Protein AF-A0A348HCR2-F1 (afdb_monomer)

Structure (mmCIF, N/CA/C/O backbone):
data_AF-A0A348HCR2-F1
#
_entry.id   AF-A0A348HCR2-F1
#
loop_
_atom_site.group_PDB
_atom_site.id
_atom_site.type_symbol
_atom_site.label_atom_id
_atom_site.label_alt_id
_atom_site.label_comp_id
_atom_site.label_asym_id
_atom_site.label_entity_id
_atom_site.label_seq_id
_atom_site.pdbx_PDB_ins_code
_atom_site.Cartn_x
_atom_site.Cartn_y
_atom_site.Cartn_z
_atom_site.occupancy
_atom_site.B_iso_or_equiv
_atom_site.auth_seq_id
_atom_site.auth_comp_id
_atom_site.auth_asym_id
_atom_site.auth_atom_id
_atom_site.pdbx_PDB_model_num
ATOM 1 N N . MET A 1 1 ? -29.386 -43.473 23.948 1.00 41.50 1 MET A N 1
ATOM 2 C CA . MET A 1 1 ? -28.160 -42.713 24.266 1.00 41.50 1 MET A CA 1
ATOM 3 C C . MET A 1 1 ? -28.255 -41.391 23.532 1.00 41.50 1 MET A C 1
ATOM 5 O O . MET A 1 1 ? -28.111 -41.366 22.321 1.00 41.50 1 MET A O 1
ATOM 9 N N . THR A 1 2 ? -28.662 -40.340 24.235 1.00 40.59 2 THR A N 1
ATOM 10 C CA . THR A 1 2 ? -28.750 -38.977 23.699 1.00 40.59 2 THR A CA 1
ATOM 11 C C . THR A 1 2 ? -27.376 -38.338 23.818 1.00 40.59 2 THR A C 1
ATOM 13 O O . THR A 1 2 ? -26.923 -38.060 24.927 1.00 40.59 2 THR A O 1
ATOM 16 N N . ASP A 1 3 ? -26.708 -38.170 22.683 1.00 43.66 3 ASP A N 1
ATOM 17 C CA . ASP A 1 3 ? -25.412 -37.510 22.597 1.00 43.66 3 ASP A CA 1
ATOM 18 C C . ASP A 1 3 ? -25.644 -35.993 22.684 1.00 43.66 3 ASP A C 1
ATOM 20 O O . ASP A 1 3 ? -26.029 -35.332 21.717 1.00 43.66 3 ASP A O 1
ATOM 24 N N . ASN A 1 4 ? -25.531 -35.456 23.900 1.00 43.81 4 ASN A N 1
ATOM 25 C CA . ASN A 1 4 ? -25.546 -34.020 24.150 1.00 43.81 4 ASN A CA 1
ATOM 26 C C . ASN A 1 4 ? -24.221 -33.449 23.642 1.00 43.81 4 ASN A C 1
ATOM 28 O O . ASN A 1 4 ? -23.238 -33.389 24.379 1.00 43.81 4 ASN A O 1
ATOM 32 N N . ALA A 1 5 ? -24.200 -33.023 22.380 1.00 47.28 5 ALA A N 1
ATOM 33 C CA . ALA A 1 5 ? -23.116 -32.215 21.850 1.00 47.28 5 ALA A CA 1
ATOM 34 C C . ALA A 1 5 ? -23.047 -30.901 22.643 1.00 47.28 5 ALA A C 1
ATOM 36 O O . ALA A 1 5 ? -23.840 -29.979 22.440 1.00 47.28 5 ALA A O 1
ATOM 37 N N . THR A 1 6 ? -22.102 -30.834 23.578 1.00 44.53 6 THR A N 1
ATOM 38 C CA . THR A 1 6 ? -21.701 -29.608 24.263 1.00 44.53 6 THR A CA 1
ATOM 39 C C . THR A 1 6 ? -21.424 -28.536 23.207 1.00 44.53 6 THR A C 1
ATOM 41 O O . THR A 1 6 ? -20.600 -28.778 22.318 1.00 44.53 6 THR A O 1
ATOM 44 N N . PRO A 1 7 ? -22.078 -27.360 23.249 1.00 45.62 7 PRO A N 1
ATOM 45 C CA . PRO A 1 7 ? -21.745 -26.293 22.324 1.00 45.62 7 PRO A CA 1
ATOM 46 C C . PRO A 1 7 ? -20.271 -25.934 22.510 1.00 45.62 7 PRO A C 1
ATOM 48 O O . PRO A 1 7 ? -19.824 -25.670 23.628 1.00 45.62 7 PRO A O 1
ATOM 51 N N . SER A 1 8 ? -19.518 -25.960 21.406 1.00 41.16 8 SER A N 1
ATOM 52 C CA . SER A 1 8 ? -18.134 -25.487 21.358 1.00 41.16 8 SER A CA 1
ATOM 53 C C . SER A 1 8 ? -18.051 -24.135 22.075 1.00 41.16 8 SER A C 1
ATOM 55 O O . SER A 1 8 ? -18.863 -23.256 21.764 1.00 41.16 8 SER A O 1
ATOM 57 N N . PRO A 1 9 ? -17.115 -23.939 23.023 1.00 44.81 9 PRO A N 1
ATOM 58 C CA . PRO A 1 9 ? -17.016 -22.684 23.750 1.00 44.81 9 PRO A CA 1
ATOM 59 C C . PRO A 1 9 ? -16.863 -21.534 22.753 1.00 44.81 9 PRO A C 1
ATOM 61 O O . PRO A 1 9 ? -16.112 -21.635 21.778 1.00 44.81 9 PRO A O 1
ATOM 64 N N . ALA A 1 10 ? -17.610 -20.451 22.984 1.00 47.69 10 ALA A N 1
ATOM 65 C CA . ALA A 1 10 ? -17.436 -19.210 22.243 1.00 47.69 10 ALA A CA 1
ATOM 66 C C . ALA A 1 10 ? -15.941 -18.838 22.264 1.00 47.69 10 ALA A C 1
ATOM 68 O O . ALA A 1 10 ? -15.315 -18.962 23.322 1.00 47.69 10 ALA A O 1
ATOM 69 N N . PRO A 1 11 ? -15.340 -18.423 21.132 1.00 56.00 11 PRO A N 1
ATOM 70 C CA . PRO A 1 11 ? -13.925 -18.080 21.111 1.00 56.00 11 PRO A CA 1
ATOM 71 C C . PRO A 1 11 ? -13.655 -17.021 22.183 1.00 56.00 11 PRO A C 1
ATOM 73 O O . PRO A 1 11 ? -14.384 -16.029 22.259 1.00 56.00 11 PRO A O 1
ATOM 76 N N . ALA A 1 12 ? -12.643 -17.261 23.022 1.00 58.50 12 ALA A N 1
ATOM 77 C CA . ALA A 1 12 ? -12.290 -16.390 24.136 1.00 58.50 12 ALA A CA 1
ATOM 78 C C . ALA A 1 12 ? -12.232 -14.925 23.677 1.00 58.50 12 ALA A C 1
ATOM 80 O O . ALA A 1 12 ? -11.623 -14.604 22.651 1.00 58.50 12 ALA A O 1
ATO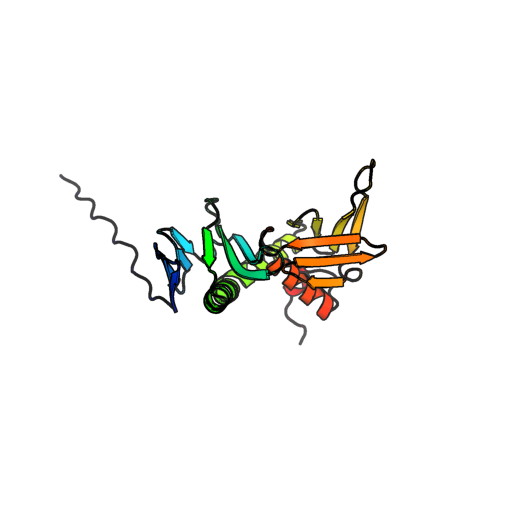M 81 N N . THR A 1 13 ? -12.888 -14.035 24.421 1.00 63.50 13 THR A N 1
ATOM 82 C CA . THR A 1 13 ? -12.855 -12.596 24.156 1.00 63.50 13 THR A CA 1
ATOM 83 C C . THR A 1 13 ? -11.423 -12.105 24.337 1.00 63.50 13 THR A C 1
ATOM 85 O O . THR A 1 13 ? -10.961 -11.892 25.452 1.00 63.50 13 THR A O 1
ATOM 88 N N . GLN A 1 14 ? -10.695 -11.983 23.233 1.00 74.50 14 GLN A N 1
ATOM 89 C CA . GLN A 1 14 ? -9.319 -11.498 23.226 1.00 74.50 14 GLN A CA 1
ATOM 90 C C . GLN A 1 14 ? -9.247 -10.060 23.738 1.00 74.50 14 GLN A C 1
ATOM 92 O O . GLN A 1 14 ? -10.082 -9.230 23.369 1.00 74.50 14 GLN A O 1
ATOM 97 N N . THR A 1 15 ? -8.218 -9.767 24.535 1.00 88.88 15 THR A N 1
ATOM 98 C CA . THR A 1 15 ? -7.958 -8.430 25.075 1.00 88.88 15 THR A CA 1
ATOM 99 C C . THR A 1 15 ? -7.764 -7.416 23.941 1.00 88.88 15 THR A C 1
ATOM 101 O O . THR A 1 15 ? -6.874 -7.601 23.101 1.00 88.88 15 THR A O 1
ATOM 104 N N . PRO A 1 16 ? -8.573 -6.344 23.890 1.00 92.25 16 PRO A N 1
ATOM 105 C CA . PRO A 1 16 ? -8.381 -5.264 22.934 1.00 92.25 16 PRO A CA 1
ATOM 106 C C . PRO A 1 16 ? -7.083 -4.505 23.207 1.00 92.25 16 PRO A C 1
ATOM 108 O O . PRO A 1 16 ? -6.820 -4.111 24.340 1.00 92.25 16 PRO A O 1
ATOM 111 N N . ILE A 1 17 ? -6.312 -4.237 22.155 1.00 95.81 17 ILE A N 1
ATOM 112 C CA . ILE A 1 17 ? -5.224 -3.245 22.191 1.00 95.81 17 ILE A CA 1
ATOM 113 C C . ILE A 1 17 ? -5.704 -1.873 21.714 1.00 95.81 17 ILE A C 1
ATOM 115 O O . ILE A 1 17 ? -5.111 -0.849 22.036 1.00 95.81 17 ILE A O 1
ATOM 119 N N . TYR A 1 18 ? -6.806 -1.848 20.963 1.00 96.56 18 TYR A N 1
ATOM 120 C CA . TYR A 1 18 ? -7.476 -0.631 20.539 1.00 96.56 18 TYR A CA 1
ATOM 121 C C . TYR A 1 18 ? -8.973 -0.891 20.379 1.00 96.56 18 TYR A C 1
ATOM 123 O O . TYR A 1 18 ? -9.384 -1.874 19.760 1.00 96.56 18 TYR A O 1
ATOM 131 N N . GLU A 1 19 ? -9.801 0.002 20.912 1.00 96.56 19 GLU A N 1
ATOM 132 C CA . GLU A 1 19 ? -11.252 -0.074 20.773 1.00 96.56 19 GLU A CA 1
ATOM 133 C C . GLU A 1 19 ? -11.840 1.317 20.548 1.00 96.56 19 GLU A C 1
ATOM 135 O O . GLU A 1 19 ? -11.510 2.278 21.244 1.00 96.56 19 GLU A O 1
ATOM 140 N N . VAL A 1 20 ? -12.730 1.442 19.562 1.00 96.62 20 VAL A N 1
ATOM 141 C CA . VAL A 1 20 ? -13.352 2.725 19.240 1.00 96.62 20 VAL A CA 1
ATOM 142 C C . VAL A 1 20 ? -14.742 2.553 18.633 1.00 96.62 20 VAL A C 1
ATOM 144 O O . VAL A 1 20 ? -14.974 1.747 17.734 1.00 96.62 20 VAL A O 1
ATOM 147 N N . LYS A 1 21 ? -15.693 3.383 19.072 1.00 95.75 21 LYS A N 1
ATOM 148 C CA . LYS A 1 21 ? -17.013 3.497 18.432 1.00 95.75 21 LYS A CA 1
ATOM 149 C C . LYS A 1 21 ? -16.918 4.383 17.196 1.00 95.75 21 LYS A C 1
ATOM 151 O O . LYS A 1 21 ? -16.515 5.540 17.312 1.00 95.75 21 LYS A O 1
ATOM 156 N N . ILE A 1 22 ? -17.313 3.880 16.030 1.00 94.25 22 ILE A N 1
ATOM 157 C CA . ILE A 1 22 ? -17.316 4.600 14.748 1.00 94.25 22 ILE A CA 1
ATOM 158 C C . ILE A 1 22 ? -18.756 4.698 14.226 1.00 94.25 22 ILE A C 1
ATOM 160 O O . ILE A 1 22 ? -19.470 3.700 14.147 1.00 94.25 22 ILE A O 1
ATOM 164 N N . GLY A 1 23 ? -19.178 5.913 13.870 1.00 86.25 23 GLY A N 1
ATOM 165 C CA . GLY A 1 23 ? -20.529 6.241 13.402 1.00 86.25 23 GLY A CA 1
ATOM 166 C C . GLY A 1 23 ? -21.065 7.506 14.076 1.00 86.25 23 GLY A C 1
ATOM 167 O O . GLY A 1 23 ? -20.608 7.881 15.154 1.00 86.25 23 GLY A O 1
ATOM 168 N N . LEU A 1 24 ? -22.017 8.183 13.432 1.00 76.88 24 LEU A N 1
ATOM 169 C CA . LEU A 1 24 ? -22.696 9.348 14.015 1.00 76.88 24 LEU A CA 1
ATOM 170 C C . LEU A 1 24 ? -23.872 8.898 14.890 1.00 76.88 24 LEU A C 1
ATOM 172 O O . LEU A 1 24 ? -23.813 9.054 16.108 1.00 76.88 24 LEU A O 1
ATOM 176 N N . ILE A 1 25 ? -24.878 8.284 14.257 1.00 73.19 25 ILE A N 1
ATOM 177 C CA . ILE A 1 25 ? -26.136 7.847 14.884 1.00 73.19 25 ILE A CA 1
ATOM 178 C C . ILE A 1 25 ? -26.070 6.348 15.215 1.00 73.19 25 ILE A C 1
ATOM 180 O O . ILE A 1 25 ? -26.143 5.961 16.375 1.00 73.19 25 ILE A O 1
ATOM 184 N N . PHE A 1 26 ? -25.811 5.503 14.212 1.00 79.00 26 PHE A N 1
ATOM 185 C CA . PHE A 1 26 ? -25.611 4.062 14.396 1.00 79.00 26 PHE A CA 1
ATOM 186 C C . PHE A 1 26 ? -24.122 3.757 14.545 1.00 79.00 26 PHE A C 1
ATOM 188 O O . PHE A 1 26 ? -23.394 3.598 13.561 1.00 79.00 26 PHE A O 1
ATOM 195 N N . ARG A 1 27 ? -23.651 3.750 15.794 1.00 87.88 27 ARG A N 1
ATOM 196 C CA . ARG A 1 27 ? -22.250 3.464 16.118 1.00 87.88 27 ARG A CA 1
ATOM 197 C C . ARG A 1 27 ? -22.009 1.961 16.126 1.00 87.88 27 ARG A C 1
ATOM 199 O O . ARG A 1 27 ? -22.715 1.223 16.802 1.00 87.88 27 ARG A O 1
ATOM 206 N N . SER A 1 28 ? -20.976 1.523 15.421 1.00 93.62 28 SER A N 1
ATOM 207 C CA . SER A 1 28 ? -20.423 0.176 15.563 1.00 93.62 28 SER A CA 1
ATOM 208 C C . SER A 1 28 ? -19.089 0.272 16.295 1.00 93.62 28 SER A C 1
ATOM 210 O O . SER A 1 28 ? -18.342 1.233 16.098 1.00 93.62 28 SER A O 1
ATOM 212 N N . THR A 1 29 ? -18.788 -0.704 17.143 1.00 95.94 29 THR A N 1
ATOM 213 C CA . THR A 1 29 ? -17.469 -0.806 17.769 1.00 95.94 29 THR A CA 1
ATOM 214 C C . THR A 1 29 ? -16.506 -1.480 16.800 1.00 95.94 29 THR A C 1
ATOM 216 O O . THR A 1 29 ? -16.799 -2.549 16.260 1.00 95.94 29 THR A O 1
ATOM 219 N N . LEU A 1 30 ? -15.375 -0.823 16.561 1.00 97.19 30 LEU A N 1
ATOM 220 C CA . LEU A 1 30 ? -14.186 -1.434 15.993 1.00 97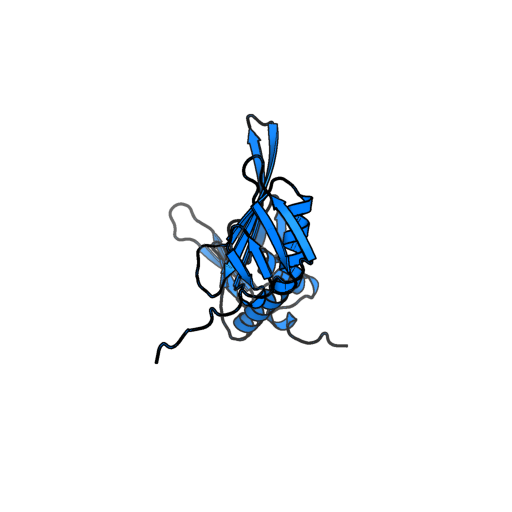.19 30 LEU A CA 1
ATOM 221 C C . LEU A 1 30 ? -13.287 -1.862 17.144 1.00 97.19 30 LEU A C 1
ATOM 223 O O . LEU A 1 30 ? -12.999 -1.054 18.027 1.00 97.19 30 LEU A O 1
ATOM 227 N N . THR A 1 31 ? -12.840 -3.109 17.105 1.00 97.38 31 THR A N 1
ATOM 228 C CA . THR A 1 31 ? -11.917 -3.671 18.090 1.00 97.38 31 THR A CA 1
ATOM 229 C C . THR A 1 31 ? -10.721 -4.240 17.349 1.00 97.38 31 THR A C 1
ATOM 231 O O . THR A 1 31 ? -10.897 -5.024 16.418 1.00 97.38 31 THR A O 1
ATOM 234 N N . ILE A 1 32 ? -9.519 -3.866 17.766 1.00 97.19 32 ILE A N 1
ATOM 235 C CA . ILE A 1 32 ? -8.275 -4.487 17.321 1.00 97.19 32 ILE A CA 1
ATOM 236 C C . ILE A 1 32 ? -7.687 -5.249 18.502 1.00 97.19 32 ILE A C 1
ATOM 238 O O . ILE A 1 32 ? -7.586 -4.719 19.611 1.00 97.19 32 ILE A O 1
ATOM 242 N N . THR A 1 33 ? -7.322 -6.498 18.257 1.00 96.69 33 THR A N 1
ATOM 243 C CA . THR A 1 33 ? -6.620 -7.376 19.195 1.00 96.69 33 THR A CA 1
ATOM 244 C C . THR A 1 33 ? -5.234 -7.678 18.632 1.00 96.69 33 THR A C 1
ATOM 246 O O . THR A 1 33 ? -4.906 -7.259 17.526 1.00 96.69 33 THR A O 1
ATOM 249 N N . GLN A 1 34 ? -4.419 -8.434 19.364 1.00 94.81 34 GLN A N 1
ATOM 250 C CA . GLN A 1 34 ? -3.144 -8.933 18.833 1.00 94.81 34 GLN A CA 1
ATOM 251 C C . GLN A 1 34 ? -3.327 -9.870 17.621 1.00 94.81 34 GLN A C 1
ATOM 253 O O . GLN A 1 34 ? -2.427 -10.002 16.801 1.00 94.81 34 GLN A O 1
ATOM 258 N N . GLU A 1 35 ? -4.486 -10.519 17.478 1.00 95.44 35 GLU A N 1
ATOM 259 C CA . GLU A 1 35 ? -4.721 -11.487 16.399 1.00 95.44 35 GLU A CA 1
ATOM 260 C C . GLU A 1 35 ? -5.371 -10.856 15.159 1.00 95.44 35 GLU A C 1
ATOM 262 O O . GLU A 1 35 ? -5.136 -11.305 14.034 1.00 95.44 35 GLU A O 1
ATOM 267 N N . GLY A 1 36 ? -6.203 -9.824 15.326 1.00 96.19 36 GLY A N 1
ATOM 268 C CA . GLY A 1 36 ? -6.916 -9.258 14.188 1.00 96.19 36 GLY A CA 1
ATOM 269 C C . GLY A 1 36 ? -7.868 -8.113 14.493 1.00 96.19 36 GLY A C 1
ATOM 270 O O . GLY A 1 36 ? -7.896 -7.534 15.579 1.00 96.19 36 GLY A O 1
ATOM 271 N N . VAL A 1 37 ? -8.687 -7.803 13.489 1.00 96.88 37 VAL A N 1
ATOM 272 C CA . VAL A 1 37 ? -9.644 -6.695 13.499 1.00 96.88 37 VAL A CA 1
ATOM 273 C C . VAL A 1 37 ? -11.068 -7.238 13.516 1.00 96.88 37 VAL A C 1
ATOM 275 O O . VAL A 1 37 ? -11.469 -8.024 12.653 1.00 96.88 37 VAL A O 1
ATOM 278 N N . ARG A 1 38 ? -11.863 -6.779 14.486 1.00 96.62 38 ARG A N 1
ATOM 279 C CA . ARG A 1 38 ? -13.309 -6.988 14.549 1.00 96.62 38 ARG A CA 1
ATOM 280 C C . ARG A 1 38 ? -14.041 -5.718 14.143 1.00 96.62 38 ARG A C 1
ATOM 282 O O . ARG A 1 38 ? -13.854 -4.658 14.737 1.00 96.62 38 ARG A O 1
ATOM 289 N N . TRP A 1 39 ? -14.938 -5.845 13.174 1.00 96.38 39 TRP A N 1
ATOM 290 C CA . TRP A 1 39 ? -15.770 -4.750 12.697 1.00 96.38 39 TRP A CA 1
ATOM 291 C C . TRP A 1 39 ? -17.128 -5.267 12.224 1.00 96.38 39 TRP A C 1
ATOM 293 O O . TRP A 1 39 ? -17.198 -6.194 11.417 1.00 96.38 39 TRP A O 1
ATOM 303 N N . ARG A 1 40 ? -18.215 -4.667 12.733 1.00 92.69 40 ARG A N 1
ATOM 304 C CA . ARG A 1 40 ? -19.609 -4.981 12.349 1.00 92.69 40 ARG A CA 1
ATOM 305 C C . ARG A 1 40 ? -19.921 -6.487 12.326 1.00 92.69 40 ARG A C 1
ATOM 307 O O . ARG A 1 40 ? -20.454 -7.009 11.355 1.00 92.69 40 ARG A O 1
ATOM 314 N N . GLY A 1 41 ? -19.552 -7.188 13.399 1.00 90.00 41 GLY A N 1
ATOM 315 C CA . GLY A 1 41 ? -19.810 -8.625 13.558 1.00 90.00 41 GLY A CA 1
ATOM 316 C C . GLY A 1 41 ? -18.855 -9.546 12.790 1.00 90.00 41 GLY A C 1
ATOM 317 O O . GLY A 1 41 ? -18.921 -10.757 12.969 1.00 90.00 41 GLY A O 1
ATOM 318 N N . ARG A 1 42 ? -17.930 -9.006 11.985 1.00 93.31 42 ARG A N 1
ATOM 319 C CA . ARG A 1 42 ? -16.910 -9.790 11.282 1.00 93.31 42 ARG A CA 1
ATOM 320 C C . ARG A 1 42 ? -15.553 -9.658 11.957 1.00 93.31 42 ARG A C 1
ATOM 322 O O . ARG A 1 42 ? -15.170 -8.560 12.347 1.00 93.31 42 ARG A O 1
ATOM 329 N N . PHE A 1 43 ? -14.824 -10.765 12.049 1.00 94.25 43 PHE A N 1
ATOM 330 C CA . PHE A 1 43 ? -13.430 -10.805 12.486 1.00 94.25 43 PHE A CA 1
ATOM 331 C C . PHE A 1 43 ? -12.525 -11.230 11.324 1.00 94.25 43 PHE A C 1
ATOM 333 O O . PHE A 1 43 ? -12.862 -12.154 10.573 1.00 94.25 43 PHE A O 1
ATOM 340 N N . VAL A 1 44 ? -11.408 -10.527 11.159 1.00 95.38 44 VAL A N 1
ATOM 341 C CA . VAL A 1 44 ? -10.362 -10.815 10.172 1.00 95.38 44 VAL A CA 1
ATOM 342 C C . VAL A 1 44 ? -9.036 -10.874 10.917 1.00 95.38 44 VAL A C 1
ATOM 344 O O . VAL A 1 44 ? -8.636 -9.884 11.528 1.00 95.38 44 VAL A O 1
ATOM 347 N N . ARG A 1 45 ? -8.371 -12.031 10.873 1.00 95.81 45 ARG A N 1
ATOM 348 C CA . ARG A 1 45 ? -7.022 -12.198 11.421 1.00 95.81 45 ARG A CA 1
ATOM 349 C C . ARG A 1 45 ? -6.013 -11.466 10.557 1.00 95.81 45 ARG A C 1
ATOM 351 O O . ARG A 1 45 ? -6.129 -11.517 9.335 1.00 95.81 45 ARG A O 1
ATOM 358 N N . PHE A 1 46 ? -4.992 -10.872 11.166 1.00 96.62 46 PHE A N 1
ATOM 359 C CA . PHE A 1 46 ? -3.910 -10.221 10.423 1.00 96.62 46 PHE A CA 1
ATOM 360 C C . PHE A 1 46 ? -3.186 -11.187 9.477 1.00 96.62 46 PHE A C 1
ATOM 362 O O . PHE A 1 46 ? -2.894 -10.831 8.337 1.00 96.62 46 PHE A O 1
ATOM 369 N N . 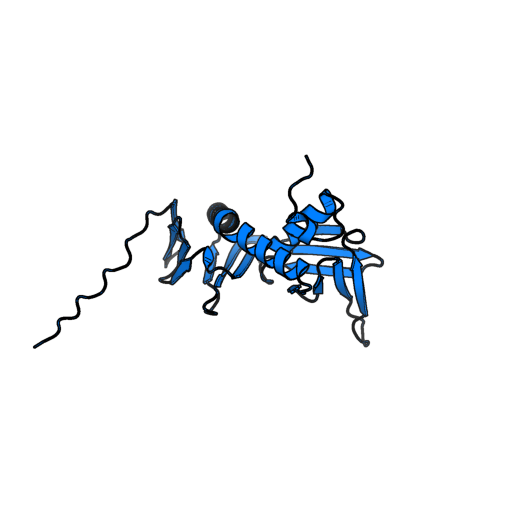SER A 1 47 ? -2.988 -12.436 9.907 1.00 95.00 47 SER A N 1
ATOM 370 C CA . SER A 1 47 ? -2.374 -13.500 9.101 1.00 95.00 47 SER A CA 1
ATOM 371 C C . SER A 1 47 ? -3.180 -13.888 7.855 1.00 95.00 47 SER A C 1
ATOM 373 O O . SER A 1 47 ? -2.608 -14.380 6.880 1.00 95.00 47 SER A O 1
ATOM 375 N N . ASP A 1 48 ? -4.491 -13.635 7.857 1.00 95.44 48 ASP A N 1
ATOM 376 C CA . ASP A 1 48 ? -5.379 -13.935 6.733 1.00 95.44 48 ASP A CA 1
ATOM 377 C C . ASP A 1 48 ? -5.510 -12.767 5.748 1.00 95.44 48 ASP A C 1
ATOM 379 O O . ASP A 1 48 ? -6.116 -12.953 4.691 1.00 95.44 48 ASP A O 1
ATOM 383 N N . ILE A 1 49 ? -4.961 -11.585 6.053 1.00 95.88 49 ILE A N 1
ATOM 384 C CA . ILE A 1 49 ? -5.035 -10.423 5.161 1.00 95.88 49 ILE A CA 1
ATOM 385 C C . ILE A 1 49 ? -4.116 -10.641 3.951 1.00 95.88 49 ILE A C 1
ATOM 387 O O . ILE A 1 49 ? -2.903 -10.861 4.077 1.00 95.88 49 ILE A O 1
ATOM 391 N N . VAL A 1 50 ? -4.714 -10.576 2.760 1.00 94.19 50 VAL A N 1
ATOM 392 C CA . VAL A 1 50 ? -4.018 -10.733 1.469 1.00 94.19 50 VAL A CA 1
ATOM 393 C C . VAL A 1 50 ? -3.809 -9.408 0.759 1.00 94.19 50 VAL A C 1
ATOM 395 O O . VAL A 1 50 ? -2.804 -9.240 0.070 1.00 94.19 50 VAL A O 1
ATOM 398 N N . SER A 1 51 ? -4.722 -8.462 0.955 1.00 93.00 51 SER A N 1
ATOM 399 C CA . SER A 1 51 ? -4.564 -7.114 0.442 1.00 93.00 51 SER A CA 1
ATOM 400 C C . SER A 1 51 ? -5.255 -6.079 1.304 1.00 93.00 51 SER A C 1
ATOM 402 O O . SER A 1 51 ? -6.230 -6.353 2.010 1.00 93.00 51 SER A O 1
ATOM 404 N N . THR A 1 52 ? -4.718 -4.871 1.229 1.00 94.81 52 THR A N 1
ATOM 405 C CA . THR A 1 52 ? -5.195 -3.700 1.948 1.00 94.81 52 THR A CA 1
ATOM 406 C C . THR A 1 52 ? -5.296 -2.515 0.998 1.00 94.81 52 THR A C 1
ATOM 408 O O . THR A 1 52 ? -4.521 -2.391 0.052 1.00 94.81 52 THR A O 1
ATOM 411 N N . GLY A 1 53 ? -6.219 -1.600 1.266 1.00 93.94 53 GLY A N 1
ATOM 412 C CA . GLY A 1 53 ? -6.325 -0.314 0.575 1.00 93.94 53 GLY A CA 1
ATOM 413 C C . GLY A 1 53 ? -6.807 0.742 1.555 1.00 93.94 53 GLY A C 1
ATOM 414 O O . GLY A 1 53 ? -7.668 0.454 2.385 1.00 93.94 53 GLY A O 1
ATOM 415 N N . TRP A 1 54 ? -6.251 1.949 1.522 1.00 95.00 54 TRP A N 1
ATOM 416 C CA . TRP A 1 54 ? -6.688 3.009 2.428 1.00 95.00 54 TRP A CA 1
ATOM 417 C C . TRP A 1 54 ? -6.383 4.398 1.889 1.00 95.00 54 TRP A C 1
ATOM 419 O O . TRP A 1 54 ? -5.371 4.624 1.237 1.00 95.00 54 TRP A O 1
ATOM 429 N N . GLY A 1 55 ? -7.238 5.366 2.199 1.00 93.56 55 GLY A N 1
ATOM 430 C CA . GLY A 1 55 ? -6.999 6.750 1.808 1.00 93.56 55 GLY A CA 1
ATOM 431 C C . GLY A 1 55 ? -8.081 7.706 2.283 1.00 93.56 55 GLY A C 1
ATOM 432 O O . GLY A 1 55 ? -9.068 7.311 2.904 1.00 93.56 55 GLY A O 1
ATOM 433 N N . GLY A 1 56 ? -7.865 8.993 2.015 1.00 92.88 56 GLY A N 1
ATOM 434 C CA . GLY A 1 56 ? -8.786 10.066 2.374 1.00 92.88 56 GLY A CA 1
ATOM 435 C C . GLY A 1 56 ? -9.349 10.770 1.145 1.00 92.88 56 GLY A C 1
ATOM 436 O O . GLY A 1 56 ? -8.595 11.337 0.361 1.00 92.88 56 GLY A O 1
ATOM 437 N N . THR A 1 57 ? -10.671 10.819 1.028 1.00 91.62 57 THR A N 1
ATOM 438 C CA . THR A 1 57 ? -11.386 11.603 0.017 1.00 91.62 57 THR A CA 1
ATOM 439 C C . THR A 1 57 ? -11.815 12.936 0.617 1.00 91.62 57 THR A C 1
ATOM 441 O O . THR A 1 57 ? -12.635 12.981 1.543 1.00 91.62 57 THR A O 1
ATOM 444 N N . ARG A 1 58 ? -11.249 14.033 0.106 1.00 90.81 58 ARG A N 1
ATOM 445 C CA . ARG A 1 58 ? -11.654 15.396 0.469 1.00 90.81 58 ARG A CA 1
ATOM 446 C C . ARG A 1 58 ? -12.942 15.753 -0.268 1.00 90.81 58 ARG A C 1
ATOM 448 O O . ARG A 1 58 ? -13.005 15.642 -1.486 1.00 90.81 58 ARG A O 1
ATOM 455 N N . HIS A 1 59 ? -13.940 16.221 0.469 1.00 89.25 59 HIS A N 1
ATOM 456 C CA . HIS A 1 59 ? -15.217 16.665 -0.080 1.00 89.25 59 HIS A CA 1
ATOM 457 C C . HIS A 1 59 ? -15.218 18.183 -0.240 1.00 89.25 59 HIS A C 1
ATOM 459 O O . HIS A 1 59 ? -14.761 18.911 0.648 1.00 89.25 59 HIS A O 1
ATOM 465 N N . ILE A 1 60 ? -15.710 18.651 -1.385 1.00 88.38 60 ILE A N 1
ATOM 466 C CA . ILE A 1 60 ? -15.844 20.068 -1.720 1.00 88.38 60 ILE A CA 1
ATOM 467 C C . ILE A 1 60 ? -17.264 20.282 -2.238 1.00 88.38 60 ILE A C 1
ATOM 469 O O . ILE A 1 60 ? -17.692 19.599 -3.164 1.00 88.38 60 ILE A O 1
ATOM 473 N N . TYR A 1 61 ? -17.980 21.236 -1.651 1.00 88.75 61 TYR A N 1
ATOM 474 C CA . TYR A 1 61 ? -19.310 21.647 -2.093 1.00 88.75 61 TYR A CA 1
ATOM 475 C C . TYR A 1 61 ? -19.280 23.146 -2.377 1.00 88.75 61 TYR A C 1
ATOM 477 O O . TYR A 1 61 ? -18.905 23.927 -1.505 1.00 88.75 61 TYR A O 1
ATOM 485 N N . ASN A 1 62 ? -19.606 23.547 -3.609 1.00 90.31 62 ASN A N 1
ATOM 486 C CA . ASN A 1 62 ? -19.529 24.941 -4.072 1.00 90.31 62 ASN A CA 1
ATOM 487 C C . ASN A 1 62 ? -18.178 25.623 -3.765 1.00 90.31 62 ASN A C 1
ATOM 489 O O . ASN A 1 62 ? -18.130 26.760 -3.309 1.00 90.31 62 ASN A O 1
ATOM 493 N N . GLY A 1 63 ? -17.066 24.906 -3.958 1.00 86.44 63 GLY A N 1
ATOM 494 C CA . GLY A 1 63 ? -15.714 25.416 -3.686 1.00 86.44 63 GLY A CA 1
ATOM 495 C C . GLY A 1 63 ? -15.303 25.431 -2.207 1.00 86.44 63 GLY A C 1
ATOM 496 O O . GLY A 1 63 ? -14.134 25.664 -1.909 1.00 86.44 63 GLY A O 1
ATOM 497 N N . ILE A 1 64 ? -16.211 25.118 -1.276 1.00 85.62 64 ILE A N 1
ATOM 498 C CA . ILE A 1 64 ? -15.930 25.092 0.162 1.00 85.62 64 ILE A CA 1
ATOM 499 C C . ILE A 1 64 ? -15.576 23.660 0.590 1.00 85.62 64 ILE A C 1
ATOM 501 O O . ILE A 1 64 ? -16.365 22.737 0.365 1.00 85.62 64 ILE A O 1
ATOM 505 N N . PRO A 1 65 ? -14.413 23.432 1.227 1.00 88.25 65 PRO A N 1
ATOM 506 C CA . PRO A 1 65 ? -14.081 22.136 1.806 1.00 88.25 65 PRO A CA 1
ATOM 507 C C . PRO A 1 65 ? -15.065 21.751 2.919 1.00 88.25 65 PRO A C 1
ATOM 509 O O . PRO A 1 65 ? -15.146 22.429 3.939 1.00 88.25 65 PRO A O 1
ATOM 512 N N . THR A 1 66 ? -15.765 20.626 2.767 1.00 91.12 66 THR A N 1
ATOM 513 C CA . THR A 1 66 ? -16.749 20.124 3.751 1.00 91.12 66 THR A CA 1
ATOM 514 C C . THR A 1 66 ? -16.195 18.999 4.632 1.00 91.12 66 THR A C 1
ATOM 516 O O . THR A 1 66 ? -16.933 18.332 5.360 1.00 91.12 66 THR A O 1
ATOM 519 N N . GLY A 1 67 ? -14.882 18.770 4.566 1.00 91.56 67 GLY A N 1
ATOM 520 C CA . GLY A 1 67 ? -14.155 17.767 5.343 1.00 91.56 67 GLY A CA 1
ATOM 521 C C . GLY A 1 67 ? -13.691 16.568 4.517 1.00 91.56 67 GLY A C 1
ATOM 522 O O . GLY A 1 67 ? -13.901 16.489 3.309 1.00 91.56 67 GLY A O 1
ATOM 523 N N . THR A 1 68 ? -13.041 15.621 5.189 1.00 93.44 68 THR A N 1
ATOM 524 C CA . THR A 1 68 ? -12.443 14.433 4.565 1.00 93.44 68 THR A CA 1
ATOM 525 C C . THR A 1 68 ? -13.100 13.175 5.113 1.00 93.44 68 THR A C 1
ATOM 527 O O . THR A 1 68 ? -13.342 13.056 6.315 1.00 93.44 68 THR A O 1
ATOM 530 N N . THR A 1 69 ? -13.406 12.231 4.228 1.00 94.06 69 THR A N 1
ATOM 531 C CA . THR A 1 69 ? -13.798 10.871 4.610 1.00 94.06 69 THR A CA 1
ATOM 532 C C . THR A 1 69 ? -12.622 9.948 4.376 1.00 94.06 69 THR A C 1
ATOM 534 O O . THR A 1 69 ? -12.010 10.009 3.319 1.00 94.06 69 THR A O 1
ATOM 537 N N . TYR A 1 70 ? -12.310 9.123 5.365 1.00 95.25 70 TYR A N 1
ATOM 538 C CA . TYR A 1 70 ? -11.252 8.135 5.288 1.00 95.25 70 TYR A CA 1
ATOM 539 C C . TYR A 1 70 ? -11.851 6.742 5.175 1.00 95.25 70 TYR A C 1
ATOM 541 O O . TYR A 1 70 ? -12.759 6.403 5.943 1.00 95.25 70 TYR A O 1
ATOM 549 N N . ASP A 1 71 ? -11.312 5.962 4.249 1.00 95.12 71 ASP A N 1
ATOM 550 C CA . ASP A 1 71 ? -11.708 4.591 3.963 1.00 95.12 71 ASP A CA 1
ATOM 551 C C . ASP A 1 71 ? -10.518 3.648 4.148 1.00 95.12 71 ASP A C 1
ATOM 553 O O . ASP A 1 71 ? -9.379 3.999 3.836 1.00 95.12 71 ASP A O 1
ATOM 557 N N . ILE A 1 72 ? -10.795 2.468 4.701 1.00 96.06 72 ILE A N 1
ATOM 558 C CA . ILE A 1 72 ? -9.847 1.370 4.900 1.00 96.06 72 ILE A CA 1
ATOM 559 C C . ILE A 1 72 ? -10.540 0.088 4.442 1.00 96.06 72 ILE A C 1
ATOM 561 O O . ILE A 1 72 ? -11.643 -0.221 4.903 1.00 96.06 72 ILE A O 1
ATOM 565 N N . HIS A 1 73 ? -9.881 -0.654 3.564 1.00 95.25 73 HIS A N 1
ATOM 566 C CA . HIS A 1 73 ? -10.339 -1.890 2.949 1.00 95.25 73 HIS A CA 1
ATOM 567 C C . HIS A 1 73 ? -9.369 -3.014 3.296 1.00 95.25 73 HIS A C 1
ATOM 569 O O . HIS A 1 73 ? -8.164 -2.860 3.107 1.00 95.25 73 HIS A O 1
ATOM 575 N N . LEU A 1 74 ? -9.897 -4.130 3.802 1.00 95.44 74 LEU A N 1
ATOM 576 C CA . LEU A 1 74 ? -9.134 -5.351 4.070 1.00 95.44 74 LEU A CA 1
ATOM 577 C C . LEU A 1 74 ? -9.767 -6.519 3.320 1.00 95.44 74 LEU A C 1
ATOM 579 O O . LEU A 1 74 ? -10.932 -6.857 3.570 1.00 95.44 74 LEU A O 1
ATOM 583 N N . ASP A 1 75 ? -8.984 -7.162 2.467 1.00 94.19 75 ASP A N 1
ATOM 584 C CA . ASP A 1 75 ? -9.337 -8.428 1.841 1.00 94.19 75 ASP A CA 1
ATOM 585 C C . ASP A 1 75 ? -8.637 -9.574 2.556 1.00 94.19 75 ASP A C 1
ATOM 587 O O . ASP A 1 75 ? -7.465 -9.486 2.932 1.00 94.19 75 ASP A O 1
ATOM 591 N N . ASP A 1 76 ? -9.366 -10.672 2.728 1.00 92.31 76 ASP A N 1
ATOM 592 C CA . ASP A 1 76 ? -8.861 -11.871 3.379 1.00 92.31 76 ASP A CA 1
ATOM 593 C C . ASP A 1 76 ? -8.829 -13.075 2.433 1.00 92.31 76 ASP A C 1
ATOM 595 O O . ASP A 1 76 ? -9.512 -13.127 1.405 1.00 92.31 76 ASP A O 1
ATOM 599 N N . ARG A 1 77 ? -8.041 -14.087 2.808 1.00 89.50 77 ARG A N 1
ATOM 600 C CA . ARG A 1 77 ? -7.911 -15.355 2.066 1.00 89.50 77 ARG A CA 1
ATOM 601 C C . ARG A 1 77 ? -9.237 -16.076 1.839 1.00 89.50 77 ARG A C 1
ATOM 603 O O . ARG A 1 77 ? -9.329 -16.894 0.929 1.00 89.50 77 ARG A O 1
ATOM 610 N N . GLN A 1 78 ? -10.261 -15.785 2.642 1.00 86.62 78 GLN A N 1
ATOM 611 C CA . GLN A 1 78 ? -11.575 -16.412 2.511 1.00 86.62 78 GLN A CA 1
ATOM 612 C C . GLN A 1 78 ? -12.370 -15.846 1.322 1.00 86.62 78 GLN A C 1
ATOM 614 O O . GLN A 1 78 ? -13.489 -16.296 1.085 1.00 86.62 78 GLN A O 1
ATOM 619 N N . LYS A 1 79 ? -11.813 -14.875 0.572 1.00 79.19 79 LYS A N 1
ATOM 620 C CA . LYS A 1 79 ? -12.421 -14.254 -0.620 1.00 79.19 79 LYS A CA 1
ATOM 621 C C . LYS A 1 79 ? -13.826 -13.708 -0.346 1.00 79.19 79 LYS A C 1
ATOM 623 O O . LYS A 1 79 ? -14.703 -13.706 -1.210 1.00 79.19 79 LYS A O 1
ATOM 628 N N . ARG A 1 80 ? -14.056 -13.258 0.889 1.00 83.06 80 ARG A N 1
ATOM 629 C CA . ARG A 1 80 ? -15.295 -12.587 1.292 1.00 83.06 80 ARG A CA 1
ATOM 630 C C . ARG A 1 80 ? -15.301 -11.165 0.735 1.00 83.06 80 ARG A C 1
ATOM 632 O O . ARG A 1 80 ? -14.273 -10.655 0.305 1.00 83.06 80 ARG A O 1
ATOM 639 N N . ARG A 1 81 ? -16.451 -10.482 0.799 1.00 89.25 81 ARG A N 1
ATOM 640 C CA . ARG A 1 81 ? -16.501 -9.039 0.497 1.00 89.25 81 ARG A CA 1
ATOM 641 C C . ARG A 1 81 ? -15.452 -8.287 1.339 1.00 89.25 81 ARG A C 1
ATOM 643 O O . ARG A 1 81 ? -15.362 -8.589 2.536 1.00 89.25 81 ARG A O 1
ATOM 650 N N . PRO A 1 82 ? -14.739 -7.288 0.793 1.00 91.31 82 PRO A N 1
ATOM 651 C CA . PRO A 1 82 ? -13.758 -6.512 1.550 1.00 91.31 82 PRO A CA 1
ATOM 652 C C . PRO A 1 82 ? -14.345 -5.969 2.862 1.00 91.31 82 PRO A C 1
ATOM 654 O O . PRO A 1 82 ? -15.486 -5.491 2.902 1.00 91.31 82 PRO A O 1
ATOM 657 N N . MET A 1 83 ? -13.603 -6.052 3.969 1.00 94.94 83 MET A N 1
ATOM 658 C CA . MET A 1 83 ? -13.980 -5.359 5.205 1.00 94.94 83 MET A CA 1
ATOM 659 C C . MET A 1 83 ? -13.736 -3.876 4.971 1.00 94.94 83 MET A C 1
ATOM 661 O O . MET A 1 83 ? -12.597 -3.480 4.772 1.00 94.94 83 MET A O 1
ATOM 665 N N . THR A 1 84 ? -14.795 -3.068 5.005 1.00 95.25 84 THR A N 1
ATOM 666 C CA . THR A 1 84 ? -14.685 -1.619 4.799 1.00 95.25 84 THR A CA 1
ATOM 667 C C . THR A 1 84 ? -14.970 -0.868 6.094 1.00 95.25 84 THR A C 1
ATOM 669 O O . THR A 1 84 ? -16.059 -0.981 6.672 1.00 95.25 84 THR A O 1
ATOM 672 N N . ILE A 1 85 ? -13.992 -0.088 6.543 1.00 95.75 85 ILE A N 1
ATOM 673 C CA . ILE A 1 85 ? -14.070 0.780 7.717 1.00 95.75 85 ILE A CA 1
ATOM 674 C C . ILE A 1 85 ? -14.000 2.225 7.229 1.00 95.75 85 ILE A C 1
ATOM 676 O O . ILE A 1 85 ? -13.041 2.617 6.573 1.00 95.75 85 ILE A O 1
ATOM 680 N N . ARG A 1 86 ? -15.016 3.022 7.575 1.00 95.50 86 ARG A N 1
ATOM 681 C CA . ARG A 1 86 ? -15.140 4.422 7.157 1.00 95.50 86 ARG A CA 1
ATOM 682 C C . ARG A 1 86 ? -15.229 5.347 8.362 1.00 95.50 86 ARG A C 1
ATOM 684 O O . ARG A 1 86 ? -16.063 5.138 9.242 1.00 95.50 86 ARG A O 1
ATOM 691 N N . THR A 1 87 ? -14.424 6.406 8.390 1.00 95.44 87 THR A N 1
ATOM 692 C CA . THR A 1 87 ? -14.418 7.406 9.472 1.00 95.44 87 THR A CA 1
ATOM 693 C C . THR A 1 87 ? -14.131 8.811 8.940 1.00 95.44 87 THR A C 1
ATOM 695 O O . THR A 1 87 ? -13.446 8.979 7.941 1.00 95.44 87 THR A O 1
ATOM 698 N N . ARG A 1 88 ? -14.631 9.850 9.619 1.00 94.94 88 ARG A N 1
ATOM 699 C CA . ARG A 1 88 ? -14.230 11.256 9.382 1.00 94.94 88 ARG A CA 1
ATOM 700 C C . ARG A 1 88 ? -13.160 11.744 10.364 1.00 94.94 88 ARG A C 1
ATOM 702 O O . ARG A 1 88 ? -12.679 12.865 10.263 1.00 94.94 88 A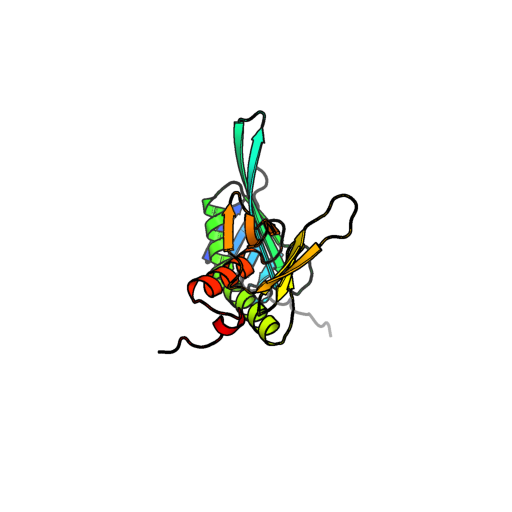RG A O 1
ATOM 709 N N . ARG A 1 89 ? -12.792 10.911 11.343 1.00 94.94 89 ARG A N 1
ATOM 710 C CA . ARG A 1 89 ? -11.799 11.246 12.371 1.00 94.94 89 ARG A CA 1
ATOM 711 C C . ARG A 1 89 ? -10.423 10.767 11.925 1.00 94.94 89 ARG A C 1
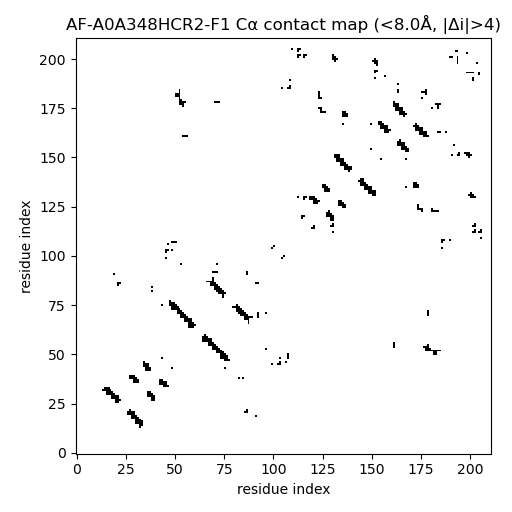ATOM 713 O O . ARG A 1 89 ? -10.160 9.567 11.993 1.00 94.94 89 ARG A O 1
ATOM 720 N N . LYS A 1 90 ? -9.557 11.706 11.526 1.00 95.69 90 LYS A N 1
ATOM 721 C CA . LYS A 1 90 ? -8.184 11.426 11.070 1.00 95.69 90 LYS A CA 1
ATOM 722 C C . LYS A 1 90 ? -7.380 10.618 12.093 1.00 95.69 90 LYS A C 1
ATOM 724 O O . LYS A 1 90 ? -6.761 9.642 11.710 1.00 95.69 90 LYS A O 1
ATOM 729 N N . ALA A 1 91 ? -7.458 10.963 13.380 1.00 96.69 91 ALA A N 1
ATOM 730 C CA . ALA A 1 91 ? -6.744 10.233 14.433 1.00 96.69 91 ALA A CA 1
ATOM 731 C C . ALA A 1 91 ? -7.137 8.745 14.489 1.00 96.69 91 ALA A C 1
ATOM 733 O O . ALA A 1 91 ? -6.273 7.883 14.538 1.00 96.69 91 ALA A O 1
ATOM 734 N N . VAL A 1 92 ? -8.438 8.439 14.394 1.00 97.19 92 VAL A N 1
ATOM 735 C CA . VAL A 1 92 ? -8.928 7.049 14.363 1.00 97.19 92 VAL A CA 1
ATOM 736 C C . VAL A 1 92 ? -8.446 6.322 13.114 1.00 97.19 92 VAL A C 1
ATOM 738 O O . VAL A 1 92 ? -8.028 5.177 13.202 1.00 97.19 92 VAL A O 1
ATOM 741 N N . TYR A 1 93 ? -8.496 6.985 11.958 1.00 97.00 93 TYR A N 1
ATOM 742 C CA . TYR A 1 93 ? -7.967 6.433 10.714 1.00 97.00 93 TYR A CA 1
ATOM 743 C C . TYR A 1 93 ? -6.477 6.087 10.832 1.00 97.00 93 TYR A C 1
ATOM 745 O O . TYR A 1 93 ? -6.108 4.951 10.552 1.00 97.00 93 TYR A O 1
ATOM 753 N N . SER A 1 94 ? -5.655 7.036 11.293 1.00 97.12 94 SER A N 1
ATOM 754 C CA . SER A 1 94 ? -4.209 6.858 11.439 1.00 97.12 94 SER A CA 1
ATOM 755 C C . SER A 1 94 ? -3.883 5.687 12.358 1.00 97.12 94 SER A C 1
ATOM 757 O O . SER A 1 94 ? -3.199 4.771 11.925 1.00 97.12 94 SER A O 1
ATOM 759 N N . THR A 1 95 ? -4.477 5.625 13.556 1.00 97.81 95 THR A N 1
ATOM 760 C CA . THR A 1 95 ? -4.240 4.505 14.481 1.00 97.81 95 THR A CA 1
ATOM 761 C C . THR A 1 95 ? -4.575 3.150 13.857 1.00 97.81 95 THR A C 1
ATOM 763 O O . THR A 1 95 ? -3.825 2.194 14.033 1.00 97.81 95 THR A O 1
ATOM 766 N N . ILE A 1 96 ? -5.685 3.046 13.117 1.00 97.25 96 ILE A N 1
ATOM 767 C CA . ILE A 1 96 ? -6.078 1.781 12.485 1.00 97.25 96 ILE A CA 1
ATOM 768 C C . ILE A 1 96 ? -5.075 1.391 11.392 1.00 97.25 96 ILE A C 1
ATOM 770 O O . ILE A 1 96 ? -4.619 0.250 11.381 1.00 97.25 96 ILE A O 1
ATOM 774 N N . VAL A 1 97 ? -4.722 2.318 10.495 1.00 96.31 97 VAL A N 1
ATOM 775 C CA . VAL A 1 97 ? -3.780 2.056 9.394 1.00 96.31 97 VAL A CA 1
ATOM 776 C C . VAL A 1 97 ? -2.389 1.706 9.916 1.00 96.31 97 VAL A C 1
ATOM 778 O O . VAL A 1 97 ? -1.829 0.706 9.477 1.00 96.31 97 VAL A O 1
ATOM 781 N N . ASP A 1 98 ? -1.870 2.454 10.890 1.00 96.75 98 ASP A N 1
ATOM 782 C CA . ASP A 1 98 ? -0.559 2.192 11.493 1.00 96.75 98 ASP A CA 1
ATOM 783 C C . ASP A 1 98 ? -0.525 0.795 12.130 1.00 96.75 98 ASP A C 1
ATOM 785 O O . ASP A 1 98 ? 0.426 0.036 11.943 1.00 96.75 98 ASP A O 1
ATOM 789 N N . THR A 1 99 ? -1.612 0.411 12.809 1.00 96.62 99 THR A N 1
ATOM 790 C CA . THR A 1 99 ? -1.729 -0.922 13.413 1.00 96.62 99 THR A CA 1
ATOM 791 C C . THR A 1 99 ? -1.784 -2.019 12.347 1.00 96.62 99 THR A C 1
ATOM 793 O O . THR A 1 99 ? -1.098 -3.029 12.466 1.00 96.62 99 THR A O 1
ATOM 796 N N . ILE A 1 100 ? -2.565 -1.843 11.275 1.00 96.44 100 ILE A N 1
ATOM 797 C CA . ILE A 1 100 ? -2.624 -2.821 10.174 1.00 96.44 100 ILE A CA 1
ATOM 798 C C . ILE A 1 100 ? -1.262 -2.950 9.489 1.00 96.44 100 ILE A C 1
ATOM 800 O O . ILE A 1 100 ? -0.838 -4.063 9.179 1.00 96.44 100 ILE A O 1
ATOM 804 N N . TRP A 1 101 ? -0.565 -1.835 9.265 1.00 95.75 101 TRP A N 1
ATOM 805 C CA . TRP A 1 101 ? 0.771 -1.838 8.683 1.00 95.75 101 TRP A CA 1
ATOM 806 C C . TRP A 1 101 ? 1.748 -2.663 9.529 1.00 95.75 101 TRP A C 1
ATOM 808 O O . TRP A 1 101 ? 2.399 -3.565 9.003 1.00 95.75 101 TRP A O 1
ATOM 818 N N . GLN A 1 102 ? 1.787 -2.420 10.841 1.00 94.94 102 GLN A N 1
ATOM 819 C CA . GLN A 1 102 ? 2.653 -3.154 11.768 1.00 94.94 102 GLN A CA 1
ATOM 820 C C . GLN A 1 102 ? 2.307 -4.646 11.846 1.00 94.94 102 GLN A C 1
ATOM 822 O O . GLN A 1 102 ? 3.205 -5.484 11.861 1.00 94.94 102 GLN A O 1
ATOM 827 N N . MET A 1 103 ? 1.017 -4.988 11.876 1.00 95.56 103 MET A N 1
ATOM 828 C CA . MET A 1 103 ? 0.572 -6.360 12.146 1.00 95.56 103 MET A CA 1
ATOM 829 C C . MET A 1 103 ? 0.432 -7.235 10.890 1.00 95.56 103 MET A C 1
ATOM 831 O O . MET A 1 103 ? 0.508 -8.459 10.985 1.00 95.56 103 MET A O 1
ATOM 835 N N . ALA A 1 104 ? 0.209 -6.641 9.715 1.00 96.38 104 ALA A N 1
ATOM 836 C CA . ALA A 1 104 ? -0.016 -7.369 8.461 1.00 96.38 104 ALA A CA 1
ATOM 837 C C . ALA A 1 104 ? 0.778 -6.819 7.266 1.00 96.38 104 ALA A C 1
ATOM 839 O O . ALA A 1 104 ? 1.124 -7.594 6.373 1.00 96.38 104 ALA A O 1
ATOM 840 N N . GLY A 1 105 ? 1.085 -5.517 7.241 1.00 95.69 105 GLY A N 1
ATOM 841 C CA . GLY A 1 105 ? 1.730 -4.845 6.107 1.00 95.69 105 GLY A CA 1
ATOM 842 C C . GLY A 1 105 ? 3.069 -5.467 5.716 1.00 95.69 105 GLY A C 1
ATOM 843 O O . GLY A 1 105 ? 3.258 -5.819 4.554 1.00 95.69 105 GLY A O 1
ATOM 844 N N . ILE A 1 106 ? 3.953 -5.707 6.691 1.00 93.81 106 ILE A N 1
ATOM 845 C CA . ILE A 1 106 ? 5.260 -6.343 6.444 1.00 93.81 106 ILE A CA 1
ATOM 846 C C . ILE A 1 106 ? 5.100 -7.750 5.867 1.00 93.81 106 ILE A C 1
ATOM 848 O O . ILE A 1 106 ? 5.755 -8.091 4.890 1.00 93.81 106 ILE A O 1
ATOM 852 N N . ALA A 1 107 ? 4.178 -8.556 6.398 1.00 95.12 107 ALA A N 1
ATOM 853 C CA . ALA A 1 107 ? 3.954 -9.903 5.883 1.00 95.12 107 ALA A CA 1
ATOM 854 C C . ALA A 1 107 ? 3.385 -9.899 4.450 1.00 95.12 107 ALA A C 1
ATOM 856 O O . ALA A 1 107 ? 3.692 -10.801 3.672 1.00 95.12 107 ALA A O 1
ATOM 857 N N . ILE A 1 108 ? 2.548 -8.914 4.095 1.00 96.44 108 ILE A N 1
ATOM 858 C CA . ILE A 1 108 ? 2.054 -8.724 2.720 1.00 96.44 108 ILE A CA 1
ATOM 859 C C . ILE A 1 108 ? 3.205 -8.311 1.7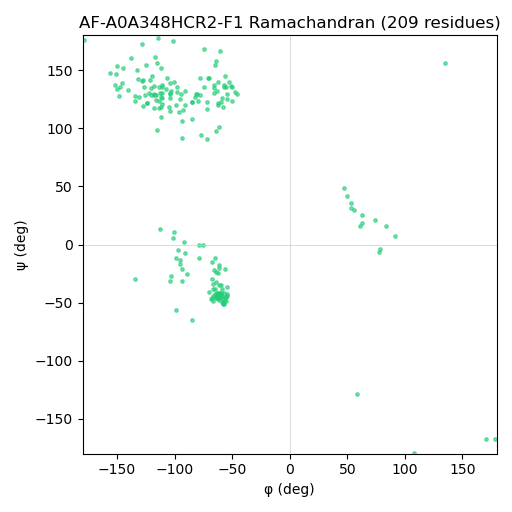99 1.00 96.44 108 ILE A C 1
ATOM 861 O O . ILE A 1 108 ? 3.349 -8.897 0.728 1.00 96.44 108 ILE A O 1
ATOM 865 N N . LEU A 1 109 ? 4.038 -7.359 2.231 1.00 97.00 109 LEU A N 1
ATOM 866 C CA . LEU A 1 109 ? 5.228 -6.931 1.500 1.00 97.00 109 LEU A CA 1
ATOM 867 C C . LEU A 1 109 ? 6.171 -8.109 1.236 1.00 97.00 109 LEU A C 1
ATOM 869 O O . LEU A 1 109 ? 6.520 -8.345 0.087 1.00 97.00 109 LEU A O 1
ATOM 873 N N . THR A 1 110 ? 6.529 -8.886 2.261 1.00 96.31 110 THR A N 1
ATOM 874 C CA . THR A 1 110 ? 7.410 -10.055 2.114 1.00 96.31 110 THR A CA 1
ATOM 875 C C . THR A 1 110 ? 6.869 -11.036 1.081 1.00 96.31 110 THR A C 1
ATOM 877 O O . THR A 1 110 ? 7.599 -11.407 0.171 1.00 96.31 110 THR A O 1
ATOM 880 N N . ARG A 1 111 ? 5.579 -11.392 1.156 1.00 96.12 111 ARG A N 1
ATOM 881 C CA . ARG A 1 111 ? 4.943 -12.296 0.182 1.00 96.12 111 ARG A CA 1
ATOM 882 C C . ARG A 1 111 ? 4.993 -11.748 -1.244 1.00 96.12 111 ARG A C 1
ATOM 884 O O . ARG A 1 111 ? 5.268 -12.500 -2.172 1.00 96.12 111 ARG A O 1
ATOM 891 N N . LEU A 1 112 ? 4.743 -10.449 -1.411 1.00 96.69 112 LEU A N 1
ATOM 892 C CA . LEU A 1 112 ? 4.835 -9.779 -2.708 1.00 96.69 112 LEU A CA 1
ATOM 893 C C . LEU A 1 112 ? 6.264 -9.854 -3.261 1.00 96.69 112 LEU A C 1
ATOM 895 O O . LEU A 1 112 ? 6.458 -10.228 -4.413 1.00 96.69 112 LEU A O 1
ATOM 899 N N . LEU A 1 113 ? 7.269 -9.544 -2.440 1.00 97.69 113 LEU A N 1
ATOM 900 C CA . LEU A 1 113 ? 8.678 -9.594 -2.838 1.00 97.69 113 LEU A CA 1
ATOM 901 C C . LEU A 1 113 ? 9.145 -11.023 -3.156 1.00 97.69 113 LEU A C 1
ATOM 903 O O . LEU A 1 113 ? 9.903 -11.227 -4.101 1.00 97.69 113 LEU A O 1
ATOM 907 N N . GLU A 1 114 ? 8.686 -12.019 -2.397 1.00 97.88 114 GLU A N 1
ATOM 908 C CA . GLU A 1 114 ? 8.967 -13.433 -2.661 1.00 97.88 114 GLU A CA 1
ATOM 909 C C . GLU A 1 114 ? 8.386 -13.883 -4.002 1.00 97.88 114 GLU A C 1
ATOM 911 O O . GLU A 1 114 ? 9.079 -14.559 -4.764 1.00 97.88 114 GLU A O 1
ATOM 916 N N . GLY A 1 115 ? 7.153 -13.472 -4.313 1.00 97.62 115 GLY A N 1
ATOM 917 C CA . GLY A 1 115 ? 6.537 -13.728 -5.611 1.00 97.62 115 GLY A CA 1
ATOM 918 C C . GLY A 1 115 ? 7.297 -13.047 -6.748 1.00 97.62 115 GLY A C 1
ATOM 919 O O . GLY A 1 115 ? 7.619 -13.700 -7.740 1.00 97.62 115 GLY A O 1
ATOM 920 N N . LEU A 1 116 ? 7.679 -11.774 -6.587 1.00 97.88 116 LEU A N 1
ATOM 921 C CA . LEU A 1 116 ? 8.513 -11.063 -7.566 1.00 97.88 116 LEU A CA 1
ATOM 922 C C . LEU A 1 116 ? 9.835 -11.799 -7.830 1.00 97.88 116 LEU A C 1
ATOM 924 O O . LEU A 1 116 ? 10.184 -12.027 -8.988 1.00 97.88 116 LEU A O 1
ATOM 928 N N . ARG A 1 117 ? 10.523 -12.254 -6.773 1.00 97.75 117 ARG A N 1
ATOM 929 C CA . ARG A 1 117 ? 11.756 -13.053 -6.880 1.00 97.75 117 ARG A CA 1
ATOM 930 C C . ARG A 1 117 ? 11.548 -14.357 -7.649 1.00 97.75 117 ARG A C 1
ATOM 932 O O . ARG A 1 117 ? 12.449 -14.813 -8.347 1.00 97.75 117 ARG A O 1
ATOM 939 N N . ALA A 1 118 ? 10.373 -14.967 -7.505 1.00 97.88 118 ALA A N 1
ATOM 940 C CA . ALA A 1 118 ? 9.978 -16.178 -8.221 1.00 97.88 118 ALA A CA 1
ATOM 941 C C . ALA A 1 118 ? 9.533 -15.913 -9.676 1.00 97.88 118 ALA A C 1
ATOM 943 O O . ALA A 1 118 ? 9.205 -16.856 -10.396 1.00 97.88 118 ALA A O 1
ATOM 944 N N . GLY A 1 119 ? 9.535 -14.653 -10.126 1.00 97.50 119 GLY A N 1
ATOM 945 C CA . GLY A 1 119 ? 9.146 -14.249 -11.476 1.00 97.50 119 GLY A CA 1
ATOM 946 C C . GLY A 1 119 ? 7.667 -13.888 -11.630 1.00 97.50 119 GLY A C 1
ATOM 947 O O . GLY A 1 119 ? 7.218 -13.658 -12.757 1.00 97.50 119 GLY A O 1
ATOM 948 N N . GLU A 1 120 ? 6.902 -13.819 -10.534 1.00 97.75 120 GLU A N 1
ATOM 949 C CA . GLU A 1 120 ? 5.532 -13.311 -10.575 1.00 97.75 120 GLU A CA 1
ATOM 950 C C . GLU A 1 120 ? 5.498 -11.833 -10.981 1.00 97.75 120 GLU A C 1
ATOM 952 O O . GLU A 1 120 ? 6.467 -11.079 -10.853 1.00 97.75 120 GLU A O 1
ATOM 957 N N . ARG A 1 121 ? 4.338 -11.410 -11.485 1.00 96.56 121 ARG A N 1
ATOM 958 C CA . ARG A 1 121 ? 4.060 -10.019 -11.832 1.00 96.56 121 ARG A CA 1
ATOM 959 C C . ARG A 1 121 ? 2.716 -9.619 -11.248 1.00 96.56 121 ARG A C 1
ATOM 961 O O . ARG A 1 121 ? 1.775 -10.413 -11.261 1.00 96.56 121 ARG A O 1
ATOM 968 N N . TYR A 1 122 ? 2.622 -8.384 -10.773 1.00 94.94 122 TYR A N 1
ATOM 969 C CA . TYR A 1 122 ? 1.430 -7.868 -10.110 1.00 94.94 122 TYR A CA 1
ATOM 970 C C . TYR A 1 122 ? 0.825 -6.725 -10.915 1.00 94.94 122 TYR A C 1
ATOM 972 O O . TYR A 1 122 ? 1.510 -5.766 -11.267 1.00 94.94 122 TYR A O 1
ATOM 980 N N . VAL A 1 123 ? -0.475 -6.815 -11.186 1.00 92.31 123 VAL A N 1
ATOM 981 C CA . VAL A 1 123 ? -1.230 -5.718 -11.798 1.00 92.31 123 VAL A CA 1
ATOM 982 C C . VAL A 1 123 ? -1.682 -4.768 -10.702 1.00 92.31 123 VAL A C 1
ATOM 984 O O . VAL A 1 123 ? -2.399 -5.192 -9.795 1.00 92.31 123 VAL A O 1
ATOM 987 N N . VAL A 1 124 ? -1.303 -3.495 -10.807 1.00 88.81 124 VAL A N 1
ATOM 988 C CA . VAL A 1 124 ? -1.767 -2.423 -9.917 1.00 88.81 124 VAL A CA 1
ATOM 989 C C . VAL A 1 124 ? -2.158 -1.214 -10.752 1.00 88.81 124 VAL A C 1
ATOM 991 O O . VAL A 1 124 ? -1.366 -0.721 -11.554 1.00 88.81 124 VAL A O 1
ATOM 994 N N . GLY A 1 125 ? -3.404 -0.764 -10.585 1.00 86.75 125 GLY A N 1
ATOM 995 C CA . GLY A 1 125 ? -4.009 0.190 -11.508 1.00 86.75 125 GLY A CA 1
ATOM 996 C C . GLY A 1 125 ? -4.036 -0.371 -12.930 1.00 86.75 125 GLY A C 1
ATOM 997 O O . GLY A 1 125 ? -4.488 -1.494 -13.158 1.00 86.75 125 GLY A O 1
ATOM 998 N N . GLY A 1 126 ? -3.540 0.413 -13.887 1.00 87.44 126 GLY A N 1
ATOM 999 C CA . GLY A 1 126 ? -3.385 0.002 -15.283 1.00 87.44 126 GLY A CA 1
ATOM 1000 C C . GLY A 1 126 ? -2.017 -0.599 -15.621 1.00 87.44 126 GLY A C 1
ATOM 1001 O O . GLY A 1 126 ? -1.777 -0.916 -16.787 1.00 87.44 126 GLY A O 1
ATOM 1002 N N . SER A 1 127 ? -1.123 -0.737 -14.639 1.00 91.88 127 SER A N 1
ATOM 1003 C CA . SER A 1 127 ? 0.285 -1.070 -14.857 1.00 91.88 127 SER A CA 1
ATOM 1004 C C . SER A 1 127 ? 0.659 -2.463 -14.347 1.00 91.88 127 SER A C 1
ATOM 1006 O O . SER A 1 127 ? 0.073 -2.989 -13.399 1.00 91.88 127 SER A O 1
ATOM 1008 N N . MET A 1 128 ? 1.669 -3.062 -14.985 1.00 95.62 128 MET A N 1
ATOM 1009 C CA . MET A 1 128 ? 2.232 -4.358 -14.592 1.00 95.62 128 MET A CA 1
ATOM 1010 C C . MET A 1 128 ? 3.572 -4.154 -13.890 1.00 95.62 128 MET A C 1
ATOM 1012 O O . MET A 1 128 ? 4.546 -3.727 -14.513 1.00 95.62 128 MET A O 1
ATOM 1016 N N . VAL A 1 129 ? 3.622 -4.503 -12.610 1.00 96.56 129 VAL A N 1
ATOM 1017 C CA . VAL A 1 129 ? 4.814 -4.464 -11.763 1.00 96.56 129 VAL A CA 1
ATOM 1018 C C . VAL A 1 129 ? 5.535 -5.806 -11.835 1.00 96.56 129 VAL A C 1
ATOM 1020 O O . VAL A 1 129 ? 4.924 -6.866 -11.704 1.00 96.56 129 VAL A O 1
ATOM 1023 N N . SER A 1 130 ? 6.844 -5.753 -12.042 1.00 97.75 130 SER A N 1
ATOM 1024 C CA . SER A 1 130 ? 7.761 -6.894 -12.034 1.00 97.75 130 SER A CA 1
ATOM 1025 C C . SER A 1 130 ? 8.936 -6.601 -11.108 1.00 97.75 130 SER A C 1
ATOM 1027 O O . SER A 1 130 ? 9.085 -5.475 -10.640 1.00 97.75 130 SER A O 1
ATOM 1029 N N . ASP A 1 131 ? 9.787 -7.592 -10.856 1.00 98.25 131 ASP A N 1
ATOM 1030 C CA . ASP A 1 131 ? 10.892 -7.416 -9.915 1.00 98.25 131 ASP A CA 1
ATOM 1031 C C . ASP A 1 131 ? 11.869 -6.314 -10.349 1.00 98.25 131 ASP A C 1
ATOM 1033 O O . ASP A 1 131 ? 12.350 -5.555 -9.520 1.00 98.25 131 ASP A O 1
ATOM 1037 N N . GLU A 1 132 ? 12.089 -6.159 -11.657 1.00 98.12 132 GLU A N 1
ATOM 1038 C CA . GLU A 1 132 ? 13.095 -5.258 -12.245 1.00 98.12 132 GLU A CA 1
ATOM 1039 C C . GLU A 1 132 ? 12.541 -3.881 -12.652 1.00 98.12 132 GLU A C 1
ATOM 1041 O O . GLU A 1 132 ? 13.305 -2.961 -12.959 1.00 98.12 132 GLU A O 1
ATOM 1046 N N . GLY A 1 133 ? 11.215 -3.724 -12.692 1.00 97.69 133 GLY A N 1
ATOM 1047 C CA . GLY A 1 133 ? 10.584 -2.494 -13.161 1.00 97.69 133 GLY A CA 1
ATOM 1048 C C . GLY A 1 133 ? 9.076 -2.588 -13.357 1.00 97.69 133 GLY A C 1
ATOM 1049 O O . GLY A 1 133 ? 8.421 -3.562 -12.974 1.00 97.69 133 GLY A O 1
ATOM 1050 N N . ILE A 1 134 ? 8.526 -1.580 -14.027 1.00 97.75 134 ILE A N 1
ATOM 1051 C CA . ILE A 1 134 ? 7.091 -1.408 -14.267 1.00 97.75 134 ILE A CA 1
ATOM 1052 C C . ILE A 1 134 ? 6.802 -1.173 -15.751 1.00 97.75 134 ILE A C 1
ATOM 1054 O O . ILE A 1 134 ? 7.527 -0.459 -16.438 1.00 97.75 134 ILE A O 1
ATOM 1058 N N . HIS A 1 135 ? 5.720 -1.762 -16.253 1.00 97.50 135 HIS A N 1
ATOM 1059 C CA . HIS A 1 135 ? 5.172 -1.424 -17.564 1.00 97.50 135 HIS A CA 1
ATOM 1060 C C . HIS A 1 135 ? 4.109 -0.346 -17.397 1.00 97.50 135 HIS A C 1
ATOM 1062 O O . HIS A 1 135 ? 3.074 -0.618 -16.790 1.00 97.50 135 HIS A O 1
ATOM 1068 N N . ILE A 1 136 ? 4.358 0.837 -17.958 1.00 96.06 136 ILE A N 1
ATOM 1069 C CA . ILE A 1 136 ? 3.432 1.971 -17.910 1.00 96.06 136 ILE A CA 1
ATOM 1070 C C . ILE A 1 136 ? 2.756 2.111 -19.269 1.00 96.06 136 ILE A C 1
ATOM 1072 O O . ILE A 1 136 ? 3.417 2.153 -20.311 1.00 96.06 136 ILE A O 1
ATOM 1076 N N . SER A 1 137 ? 1.429 2.197 -19.245 1.00 91.94 137 SER A N 1
ATOM 1077 C CA . SER A 1 137 ? 0.605 2.393 -20.434 1.00 91.94 137 SER A CA 1
ATOM 1078 C C . SER A 1 137 ? 0.234 3.861 -20.604 1.00 91.94 137 SER A C 1
ATOM 1080 O O . SER A 1 137 ? -0.273 4.504 -19.686 1.00 91.94 137 SER A O 1
ATOM 1082 N N . ARG A 1 138 ? 0.421 4.394 -21.810 1.00 88.31 138 ARG A N 1
ATOM 1083 C CA . ARG A 1 138 ? -0.060 5.719 -22.200 1.00 88.31 138 ARG A CA 1
ATOM 1084 C C . ARG A 1 138 ? -1.158 5.579 -23.242 1.00 88.31 138 ARG A C 1
ATOM 1086 O O . ARG A 1 138 ? -0.923 5.112 -24.359 1.00 88.31 138 ARG A O 1
ATOM 1093 N N . LYS A 1 139 ? -2.358 6.054 -22.896 1.00 83.25 139 LYS A N 1
ATOM 1094 C CA . LYS A 1 139 ? -3.486 6.126 -23.833 1.00 83.25 139 LYS A CA 1
ATOM 1095 C C . LYS A 1 139 ? -3.151 7.084 -24.976 1.00 83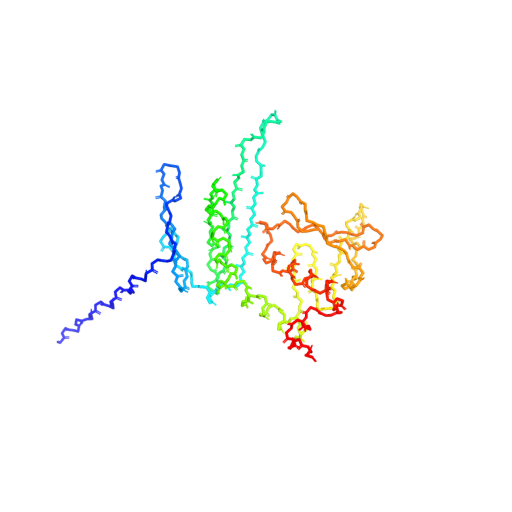.25 139 LYS A C 1
ATOM 1097 O O . LYS A 1 139 ? -2.708 8.208 -24.741 1.00 83.25 139 LYS A O 1
ATOM 1102 N N . LYS A 1 140 ? -3.396 6.648 -26.210 1.00 82.94 140 LYS A N 1
ATOM 1103 C CA . LYS A 1 140 ? -3.297 7.475 -27.415 1.00 82.94 140 LYS A CA 1
ATOM 1104 C C . LYS A 1 140 ? -4.698 7.703 -27.973 1.00 82.94 140 LYS A C 1
ATOM 1106 O O . LYS A 1 140 ? -5.511 6.786 -28.010 1.00 82.94 140 LYS A O 1
ATOM 1111 N N . LEU A 1 141 ? -4.992 8.929 -28.401 1.00 79.38 141 LEU A N 1
ATOM 1112 C CA . LEU A 1 141 ? -6.237 9.221 -29.114 1.00 79.38 141 LEU A CA 1
ATOM 1113 C C . LEU A 1 141 ? -6.257 8.419 -30.426 1.00 79.38 141 LEU A C 1
ATOM 1115 O O . LEU A 1 141 ? -5.352 8.562 -31.247 1.00 79.38 141 LEU A O 1
ATOM 1119 N N . PHE A 1 142 ? -7.282 7.578 -30.598 1.00 80.75 142 PHE A N 1
ATOM 1120 C CA . PHE A 1 142 ? -7.544 6.772 -31.804 1.00 80.75 142 PHE A CA 1
ATOM 1121 C C . PHE A 1 142 ? -6.480 5.723 -32.172 1.00 80.75 142 PHE A C 1
ATOM 1123 O O . PHE A 1 142 ? -6.437 5.270 -33.314 1.00 80.75 142 PHE A O 1
ATOM 1130 N N . LYS A 1 143 ? -5.613 5.331 -31.233 1.00 85.50 143 LYS A N 1
ATOM 1131 C CA . LYS A 1 143 ? -4.617 4.268 -31.430 1.00 85.50 143 LYS A CA 1
ATOM 1132 C C . LYS A 1 143 ? -4.538 3.385 -30.196 1.00 85.50 143 LYS A C 1
ATOM 1134 O O . LYS A 1 143 ? -4.904 3.819 -29.103 1.00 85.50 143 LYS A O 1
ATOM 1139 N N . ASP A 1 144 ? -4.001 2.185 -30.380 1.00 87.25 144 ASP A N 1
ATOM 1140 C CA . ASP A 1 144 ? -3.724 1.292 -29.265 1.00 87.25 144 ASP A CA 1
ATOM 1141 C C . ASP A 1 144 ? -2.808 1.970 -28.232 1.00 87.25 144 ASP A C 1
ATOM 1143 O O . ASP A 1 144 ? -1.936 2.777 -28.599 1.00 87.25 144 ASP A O 1
ATOM 1147 N N . PRO A 1 145 ? -3.009 1.679 -26.933 1.00 88.06 145 PRO A N 1
ATOM 1148 C CA . PRO A 1 145 ? -2.147 2.194 -25.886 1.00 88.06 145 PRO A CA 1
ATOM 1149 C C . PRO A 1 145 ? -0.691 1.805 -26.131 1.00 88.06 145 PRO A C 1
ATOM 1151 O O . PRO A 1 145 ? -0.371 0.662 -26.451 1.00 88.06 145 PRO A O 1
ATOM 1154 N N . GLU A 1 146 ? 0.205 2.769 -25.956 1.00 92.12 146 GLU A N 1
ATOM 1155 C CA . GLU A 1 146 ? 1.636 2.495 -25.974 1.00 92.12 146 GLU A CA 1
ATOM 1156 C C . GLU A 1 146 ? 2.059 2.039 -24.585 1.00 92.12 146 GLU A C 1
ATOM 1158 O O . GLU A 1 146 ? 1.859 2.771 -23.616 1.00 92.12 146 GLU A O 1
ATOM 1163 N N . VAL A 1 147 ? 2.650 0.851 -24.496 1.00 94.38 147 VAL A N 1
ATOM 1164 C CA . VAL A 1 147 ? 3.157 0.286 -23.245 1.00 94.38 147 VAL A CA 1
ATOM 1165 C C . VAL A 1 147 ? 4.675 0.256 -23.307 1.00 94.38 147 VAL A C 1
ATOM 1167 O O . VAL A 1 147 ? 5.246 -0.293 -24.248 1.00 94.38 147 VAL A O 1
ATOM 1170 N N . VAL A 1 148 ? 5.326 0.845 -22.306 1.00 96.88 148 VAL A N 1
ATOM 1171 C CA . VAL A 1 148 ? 6.790 0.885 -22.203 1.00 96.88 148 VAL A CA 1
ATOM 1172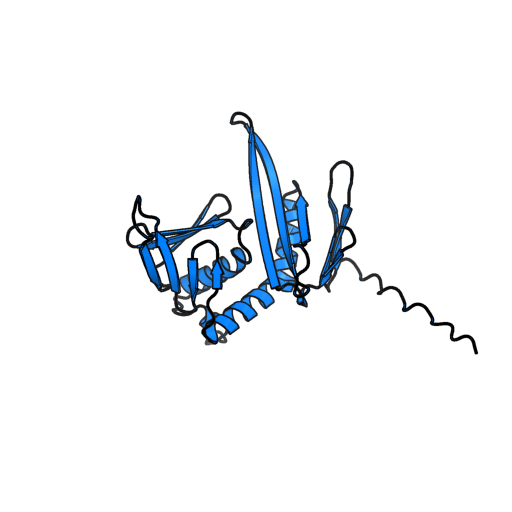 C C . VAL A 1 148 ? 7.215 0.351 -20.844 1.00 96.88 148 VAL A C 1
ATOM 1174 O O . VAL A 1 148 ? 6.614 0.680 -19.822 1.00 96.88 148 VAL A O 1
ATOM 1177 N N . PHE A 1 149 ? 8.246 -0.493 -20.847 1.00 97.81 149 PHE A N 1
ATOM 1178 C CA . PHE A 1 149 ? 8.904 -0.959 -19.634 1.00 97.81 149 PHE A CA 1
ATOM 1179 C C . PHE A 1 149 ? 9.898 0.088 -19.134 1.00 97.81 149 PHE A C 1
ATOM 1181 O O . PHE A 1 149 ? 10.759 0.537 -19.892 1.00 97.81 149 PHE A O 1
ATOM 1188 N N . PHE A 1 150 ? 9.803 0.420 -17.851 1.00 97.81 150 PHE A N 1
ATOM 1189 C CA . PHE A 1 150 ? 10.747 1.271 -17.146 1.00 97.81 150 PHE A CA 1
ATOM 1190 C C . PHE A 1 150 ? 11.397 0.472 -16.012 1.00 97.81 150 PHE A C 1
ATOM 1192 O O . PHE A 1 150 ? 10.685 0.042 -15.098 1.00 97.81 150 PHE A O 1
ATOM 1199 N N . PRO A 1 151 ? 12.727 0.267 -16.030 1.00 97.50 151 PRO A N 1
ATOM 1200 C CA . PRO A 1 151 ? 13.430 -0.292 -14.885 1.00 97.50 151 PRO A CA 1
ATOM 1201 C C . PRO A 1 151 ? 13.342 0.671 -13.698 1.00 97.50 151 PRO A C 1
ATOM 1203 O O . PRO A 1 151 ? 13.253 1.884 -13.898 1.00 97.50 151 PRO A O 1
ATOM 1206 N N . TRP A 1 152 ? 13.442 0.167 -12.465 1.00 96.88 152 TRP A N 1
ATOM 1207 C CA . TRP A 1 152 ? 13.280 1.012 -11.269 1.00 96.88 152 TRP A CA 1
ATOM 1208 C C . TRP A 1 152 ? 14.208 2.230 -11.239 1.00 96.88 152 TRP A C 1
ATOM 1210 O O . TRP A 1 152 ? 13.789 3.326 -10.891 1.00 96.88 152 TRP A O 1
ATOM 1220 N N . ARG A 1 153 ? 15.442 2.086 -11.729 1.00 94.12 153 ARG A N 1
ATOM 1221 C CA . ARG A 1 153 ? 16.411 3.191 -11.843 1.00 94.12 153 ARG A CA 1
ATOM 1222 C C . ARG A 1 153 ? 16.016 4.314 -12.820 1.00 94.12 153 ARG A C 1
ATOM 1224 O O . ARG A 1 153 ? 16.703 5.326 -12.875 1.00 94.12 153 ARG A O 1
ATOM 1231 N N . GLN A 1 154 ? 14.987 4.110 -13.641 1.00 95.50 154 GLN A N 1
ATOM 1232 C CA . GLN A 1 154 ? 14.484 5.068 -14.637 1.00 95.50 154 GLN A CA 1
ATOM 1233 C C . GLN A 1 154 ? 13.082 5.585 -14.295 1.00 95.50 154 GLN A C 1
ATOM 1235 O O . GLN A 1 154 ? 12.431 6.188 -15.151 1.00 95.50 154 GLN A O 1
ATOM 1240 N N . VAL A 1 155 ? 12.608 5.360 -13.067 1.00 96.44 155 VAL A N 1
ATOM 1241 C CA . VAL A 1 155 ? 11.361 5.958 -12.590 1.00 96.44 155 VAL A CA 1
ATOM 1242 C C . VAL A 1 155 ? 11.601 6.916 -11.434 1.00 96.44 155 VAL A C 1
ATOM 1244 O O . VAL A 1 155 ? 12.578 6.810 -10.696 1.00 96.44 155 VAL A O 1
ATOM 1247 N N . SER A 1 156 ? 10.672 7.848 -11.258 1.00 95.62 156 SER A N 1
ATOM 1248 C CA . SER A 1 156 ? 10.544 8.648 -10.043 1.00 95.62 156 SER A CA 1
ATOM 1249 C C . SER A 1 156 ? 9.134 8.518 -9.478 1.00 95.62 156 SER A C 1
ATOM 1251 O O . SER A 1 156 ? 8.186 8.209 -10.203 1.00 95.62 156 SER A O 1
ATOM 1253 N N . VAL A 1 157 ? 8.992 8.730 -8.169 1.00 96.06 157 VAL A N 1
ATOM 1254 C CA . VAL A 1 157 ? 7.708 8.625 -7.468 1.00 96.06 157 VAL A CA 1
ATOM 1255 C C . VAL A 1 157 ? 7.336 9.973 -6.864 1.00 96.06 157 VAL A C 1
ATOM 1257 O O . VAL A 1 157 ? 8.128 10.589 -6.153 1.00 96.06 157 VAL A O 1
ATOM 1260 N N . VAL A 1 158 ? 6.111 10.423 -7.130 1.00 96.06 158 VAL A N 1
ATOM 1261 C CA . VAL A 1 158 ? 5.514 11.631 -6.551 1.00 96.06 158 VAL A CA 1
ATOM 1262 C C . VAL A 1 158 ? 4.253 11.247 -5.788 1.00 96.06 158 VAL A C 1
ATOM 1264 O O . VAL A 1 158 ? 3.412 10.503 -6.286 1.00 96.06 158 VAL A O 1
ATOM 1267 N N . ARG A 1 159 ? 4.090 11.784 -4.576 1.00 94.38 159 ARG A N 1
ATOM 1268 C CA . ARG A 1 159 ? 2.922 11.527 -3.721 1.00 94.38 159 ARG A CA 1
ATOM 1269 C C . ARG A 1 159 ? 2.099 12.787 -3.591 1.00 94.38 159 ARG A C 1
ATOM 1271 O O . ARG A 1 159 ? 2.521 13.751 -2.954 1.00 94.38 159 ARG A O 1
ATOM 1278 N N . GLN A 1 160 ? 0.921 12.795 -4.201 1.00 90.75 160 GLN A N 1
ATOM 1279 C CA . GLN A 1 160 ? 0.092 13.992 -4.233 1.00 90.75 160 GLN A CA 1
ATOM 1280 C C . GLN A 1 160 ? -1.396 13.648 -4.224 1.00 90.75 160 GLN A C 1
ATOM 1282 O O . GLN A 1 160 ? -1.857 12.766 -4.942 1.00 90.75 160 GLN A O 1
ATOM 1287 N N . GLN A 1 161 ? -2.158 14.379 -3.401 1.00 86.75 161 GLN A N 1
ATOM 1288 C CA . GLN A 1 161 ? -3.627 14.318 -3.359 1.00 86.75 161 GLN A CA 1
ATOM 1289 C C . GLN A 1 161 ? -4.206 12.898 -3.186 1.00 86.75 161 GLN A C 1
ATOM 1291 O O . GLN A 1 161 ? -5.269 12.593 -3.712 1.00 86.75 161 GLN A O 1
ATOM 1296 N N . GLY A 1 162 ? -3.534 12.037 -2.414 1.00 89.19 162 GLY A N 1
ATOM 1297 C CA . GLY A 1 162 ? -3.999 10.664 -2.175 1.00 89.19 162 GLY A CA 1
ATOM 1298 C C . GLY A 1 162 ? -3.608 9.662 -3.264 1.00 89.19 162 GLY A C 1
ATOM 1299 O O . GLY A 1 162 ? -4.150 8.559 -3.281 1.00 89.19 162 GLY A O 1
ATOM 1300 N N . ASN A 1 163 ? -2.652 10.020 -4.122 1.00 92.62 163 ASN A N 1
ATOM 1301 C CA . ASN A 1 163 ? -2.111 9.151 -5.161 1.00 92.62 163 ASN A CA 1
ATOM 1302 C C . ASN A 1 163 ? -0.609 8.932 -4.965 1.00 92.62 163 ASN A C 1
ATOM 1304 O O . ASN A 1 163 ? 0.110 9.864 -4.591 1.00 92.62 163 ASN A O 1
ATOM 1308 N N . CYS A 1 164 ? -0.155 7.724 -5.289 1.00 95.38 164 CYS A N 1
ATOM 1309 C CA . CYS A 1 164 ? 1.220 7.428 -5.673 1.00 95.38 164 CYS A CA 1
ATOM 1310 C C . CYS A 1 164 ? 1.300 7.557 -7.201 1.00 95.38 164 CYS A C 1
ATOM 1312 O O . CYS A 1 164 ? 0.555 6.890 -7.918 1.00 95.38 164 CYS A O 1
ATOM 1314 N N . ILE A 1 165 ? 2.142 8.454 -7.705 1.00 95.94 165 ILE A N 1
ATOM 1315 C CA . ILE A 1 165 ? 2.314 8.693 -9.139 1.00 95.94 165 ILE A CA 1
ATOM 1316 C C . ILE A 1 165 ? 3.721 8.258 -9.521 1.00 95.94 165 ILE A C 1
ATOM 1318 O O . ILE A 1 165 ? 4.700 8.822 -9.032 1.00 95.94 165 ILE A O 1
ATOM 1322 N N . ILE A 1 166 ? 3.813 7.263 -10.396 1.00 96.31 166 ILE A N 1
ATOM 1323 C CA . ILE A 1 166 ? 5.081 6.739 -10.904 1.00 96.31 166 ILE A CA 1
ATOM 1324 C C . ILE A 1 166 ? 5.320 7.370 -12.270 1.00 96.31 166 ILE A C 1
ATOM 1326 O O . ILE A 1 166 ? 4.505 7.205 -13.177 1.00 96.31 166 ILE A O 1
ATOM 1330 N N . HIS A 1 167 ? 6.424 8.090 -12.420 1.00 96.50 167 HIS A N 1
ATOM 1331 C CA . HIS A 1 167 ? 6.814 8.740 -13.665 1.00 96.50 167 HIS A CA 1
ATOM 1332 C C . HIS A 1 167 ? 7.932 7.964 -14.348 1.00 96.50 167 HIS A C 1
ATOM 1334 O O . HIS A 1 167 ? 8.951 7.674 -13.728 1.00 96.50 167 HIS A O 1
ATOM 1340 N N . GLY A 1 168 ? 7.750 7.682 -15.634 1.00 95.75 168 GLY A N 1
ATOM 1341 C CA . GLY A 1 168 ? 8.816 7.285 -16.546 1.00 95.75 168 GLY A CA 1
ATOM 1342 C C . GLY A 1 168 ? 9.254 8.457 -17.425 1.00 95.75 168 GLY A C 1
ATOM 1343 O O . GLY A 1 168 ? 8.662 9.542 -17.424 1.00 95.75 168 GLY A O 1
ATOM 1344 N N . GLU A 1 169 ? 10.292 8.237 -18.226 1.00 93.44 169 GLU A N 1
ATOM 1345 C CA . GLU A 1 169 ? 10.742 9.218 -19.215 1.00 93.44 169 GLU A CA 1
ATOM 1346 C C . GLU A 1 169 ? 9.659 9.540 -20.261 1.00 93.44 169 GLU A C 1
ATOM 1348 O O . GLU A 1 169 ? 8.666 8.831 -20.414 1.00 93.44 169 GLU A O 1
ATOM 1353 N N . ARG A 1 170 ? 9.858 10.615 -21.037 1.00 90.94 170 ARG A N 1
ATOM 1354 C CA . ARG A 1 170 ? 8.993 11.003 -22.176 1.00 90.94 170 ARG A CA 1
ATOM 1355 C C . ARG A 1 170 ? 7.509 11.172 -21.815 1.00 90.94 170 ARG A C 1
ATOM 1357 O O . ARG A 1 170 ? 6.636 10.967 -22.664 1.00 90.94 170 ARG A O 1
ATOM 1364 N N . GLY A 1 171 ? 7.230 11.557 -20.569 1.00 90.75 171 GLY A N 1
ATOM 1365 C CA . GLY A 1 171 ? 5.886 11.866 -20.081 1.00 90.75 171 GLY A CA 1
ATOM 1366 C C . GLY A 1 171 ? 5.002 10.641 -19.849 1.00 90.75 171 GLY A C 1
ATOM 1367 O O . GLY A 1 171 ? 3.781 10.776 -19.865 1.00 90.75 171 GLY A O 1
ATOM 1368 N N . PHE A 1 172 ? 5.582 9.450 -19.684 1.00 95.69 172 PHE A N 1
ATOM 1369 C CA . PHE A 1 172 ? 4.831 8.300 -19.188 1.00 95.69 172 PHE A CA 1
ATOM 1370 C C . PHE A 1 172 ? 4.579 8.461 -17.693 1.00 95.69 172 PHE A C 1
ATOM 1372 O O . PHE A 1 172 ? 5.480 8.825 -16.937 1.00 95.69 172 PHE A O 1
ATOM 1379 N N . SER A 1 173 ? 3.358 8.175 -17.257 1.00 95.25 173 SER A N 1
ATOM 1380 C CA . SER A 1 173 ? 3.043 8.108 -15.838 1.00 95.25 173 SER A CA 1
ATOM 1381 C C . SER A 1 173 ? 1.906 7.138 -15.559 1.00 95.25 173 SER A C 1
ATOM 1383 O O . SER A 1 173 ? 0.979 7.009 -16.357 1.00 95.25 173 SER A O 1
ATOM 1385 N N . GLU A 1 174 ? 1.975 6.489 -14.402 1.00 94.75 174 GLU A N 1
ATOM 1386 C CA . GLU A 1 174 ? 0.878 5.728 -13.812 1.00 94.75 174 GLU A CA 1
ATOM 1387 C C . GLU A 1 174 ? 0.424 6.450 -12.543 1.00 94.75 174 GLU A C 1
ATOM 1389 O O . GLU A 1 174 ? 1.244 6.803 -11.694 1.00 94.75 174 GLU A O 1
ATOM 1394 N N . CYS A 1 175 ? -0.881 6.678 -12.414 1.00 94.44 175 CYS A N 1
ATOM 1395 C CA . CYS A 1 175 ? -1.476 7.261 -11.218 1.00 94.44 175 CYS A CA 1
ATOM 1396 C C . CYS A 1 175 ? -2.185 6.160 -10.431 1.00 94.44 175 CYS A C 1
ATOM 1398 O O . CYS A 1 175 ? -3.131 5.556 -10.931 1.00 94.44 175 CYS A O 1
ATOM 1400 N N . LEU A 1 176 ? -1.739 5.921 -9.200 1.00 94.25 176 LEU A N 1
ATOM 1401 C CA . LEU A 1 176 ? -2.255 4.882 -8.319 1.00 94.25 176 LEU A CA 1
ATOM 1402 C C . LEU A 1 176 ? -2.910 5.523 -7.084 1.00 94.25 176 LEU A C 1
ATOM 1404 O O . LEU A 1 176 ? -2.208 5.881 -6.132 1.00 94.25 176 LEU A O 1
ATOM 1408 N N . PRO A 1 177 ? -4.247 5.668 -7.056 1.00 92.56 177 PRO A N 1
ATOM 1409 C CA . PRO A 1 177 ? -4.952 6.122 -5.861 1.00 92.56 177 PRO A CA 1
ATOM 1410 C C . PRO A 1 177 ? -4.838 5.091 -4.732 1.00 92.56 177 PRO A C 1
ATOM 1412 O O . PRO A 1 177 ? -5.132 3.910 -4.935 1.00 92.56 177 PRO A O 1
ATOM 1415 N N . TYR A 1 178 ? -4.458 5.521 -3.522 1.00 91.94 178 TYR A N 1
ATOM 1416 C CA . TYR A 1 178 ? -4.235 4.600 -2.391 1.00 91.94 178 TYR A CA 1
ATOM 1417 C C . TYR A 1 178 ? -5.511 3.890 -1.897 1.00 91.94 178 TYR A C 1
ATOM 1419 O O . TYR A 1 178 ? -5.428 2.853 -1.234 1.00 91.94 178 TYR A O 1
ATOM 1427 N N . ASN A 1 179 ? -6.687 4.454 -2.185 1.00 87.12 179 ASN A N 1
ATOM 1428 C CA . ASN A 1 179 ? -7.993 3.939 -1.766 1.00 87.12 179 ASN A CA 1
ATOM 1429 C C . ASN A 1 179 ? -8.729 3.127 -2.846 1.00 87.12 179 ASN A C 1
ATOM 1431 O O . ASN A 1 179 ? -9.734 2.506 -2.514 1.00 87.12 179 ASN A O 1
ATOM 1435 N N . GLU A 1 180 ? -8.279 3.142 -4.103 1.00 86.19 180 GLU A N 1
ATOM 1436 C CA . GLU A 1 180 ? -8.959 2.442 -5.210 1.00 86.19 180 GLU A CA 1
ATOM 1437 C C . GLU A 1 180 ? -8.259 1.142 -5.605 1.00 86.19 180 GLU A C 1
ATOM 1439 O O . GLU A 1 180 ? -8.904 0.210 -6.081 1.00 86.19 180 GLU A O 1
ATOM 1444 N N . ASN A 1 181 ? -6.949 1.066 -5.379 1.00 85.38 181 ASN A N 1
ATOM 1445 C CA . ASN A 1 181 ? -6.132 -0.076 -5.746 1.00 85.38 181 ASN A CA 1
ATOM 1446 C C . ASN A 1 181 ? -5.640 -0.819 -4.503 1.00 85.38 181 ASN A C 1
ATOM 1448 O O . ASN A 1 181 ? -5.138 -0.232 -3.540 1.00 85.38 181 ASN A O 1
ATOM 1452 N N . ASN A 1 182 ? -5.733 -2.144 -4.559 1.00 87.12 182 ASN A N 1
ATOM 1453 C CA . ASN A 1 182 ? -5.180 -3.004 -3.529 1.00 87.12 182 ASN A CA 1
ATOM 1454 C C . ASN A 1 182 ? -3.650 -2.896 -3.504 1.00 87.12 182 ASN A C 1
ATOM 1456 O O . ASN A 1 182 ? -2.990 -2.913 -4.540 1.00 87.12 182 ASN A O 1
ATOM 1460 N N . ASN A 1 183 ? -3.092 -2.823 -2.297 1.00 92.75 183 ASN A N 1
ATOM 1461 C CA . ASN A 1 183 ? -1.661 -2.839 -2.004 1.00 92.75 183 ASN A CA 1
ATOM 1462 C C . ASN A 1 183 ? -0.842 -1.689 -2.613 1.00 92.75 183 ASN A C 1
ATOM 1464 O O . ASN A 1 183 ? 0.386 -1.757 -2.592 1.00 92.75 183 ASN A O 1
ATOM 1468 N N . THR A 1 184 ? -1.459 -0.597 -3.084 1.00 94.12 184 THR A N 1
ATOM 1469 C CA . THR A 1 184 ? -0.702 0.553 -3.616 1.00 94.12 184 THR A CA 1
ATOM 1470 C C . THR A 1 184 ? 0.321 1.089 -2.624 1.00 94.12 184 THR A C 1
ATOM 1472 O O . THR A 1 184 ? 1.451 1.337 -3.011 1.00 94.12 184 THR A O 1
ATOM 1475 N N . HIS A 1 185 ? -0.024 1.208 -1.341 1.00 93.62 185 HIS A N 1
ATOM 1476 C CA . HIS A 1 185 ? 0.918 1.654 -0.306 1.00 93.62 185 HIS A CA 1
ATOM 1477 C C . HIS A 1 185 ? 2.050 0.644 -0.042 1.00 93.62 185 HIS A C 1
ATOM 1479 O O . HIS A 1 185 ? 3.146 1.054 0.319 1.00 93.62 185 HIS A O 1
ATOM 1485 N N . ILE A 1 186 ? 1.808 -0.660 -0.234 1.00 95.38 186 ILE A N 1
ATOM 1486 C CA . ILE A 1 186 ? 2.839 -1.703 -0.098 1.00 95.38 186 ILE A CA 1
ATOM 1487 C C . ILE A 1 186 ? 3.862 -1.567 -1.229 1.00 95.38 186 ILE A C 1
ATOM 1489 O O . ILE A 1 186 ? 5.065 -1.588 -0.987 1.00 95.38 186 ILE A O 1
ATOM 1493 N N . ILE A 1 187 ? 3.386 -1.408 -2.465 1.00 94.50 187 ILE A N 1
ATOM 1494 C CA . ILE A 1 187 ? 4.252 -1.261 -3.642 1.00 94.50 187 ILE A CA 1
ATOM 1495 C C . ILE A 1 187 ? 4.968 0.081 -3.628 1.00 94.50 187 ILE A C 1
ATOM 1497 O O . ILE A 1 187 ? 6.157 0.130 -3.912 1.00 94.50 187 ILE A O 1
ATOM 1501 N N . ASP A 1 188 ? 4.276 1.151 -3.248 1.00 95.31 188 ASP A N 1
ATOM 1502 C CA . ASP A 1 188 ? 4.874 2.470 -3.062 1.00 95.31 188 ASP A CA 1
ATOM 1503 C C . ASP A 1 188 ? 6.050 2.419 -2.073 1.00 95.31 188 ASP A C 1
ATOM 1505 O O . ASP A 1 188 ? 7.128 2.929 -2.370 1.00 95.31 188 ASP A O 1
ATOM 1509 N N . TYR A 1 189 ? 5.879 1.719 -0.945 1.00 95.31 189 TYR A N 1
ATOM 1510 C CA . TYR A 1 189 ? 6.958 1.482 0.015 1.00 95.31 189 TYR A CA 1
ATOM 1511 C C . TYR A 1 189 ? 8.117 0.677 -0.596 1.00 95.31 189 TYR A C 1
ATOM 1513 O O . TYR A 1 189 ? 9.277 1.048 -0.426 1.00 95.31 189 TYR A O 1
ATOM 1521 N N . ALA A 1 190 ? 7.827 -0.400 -1.335 1.00 95.75 190 ALA A N 1
ATOM 1522 C CA . ALA A 1 190 ? 8.858 -1.214 -1.983 1.00 95.75 190 ALA A CA 1
ATOM 1523 C C . ALA A 1 190 ? 9.676 -0.413 -3.012 1.00 95.75 190 ALA A C 1
ATOM 1525 O O . ALA A 1 190 ? 10.904 -0.470 -3.010 1.00 95.75 190 ALA A O 1
ATOM 1526 N N . ILE A 1 191 ? 9.003 0.369 -3.862 1.00 95.38 191 ILE A N 1
ATOM 1527 C CA . ILE A 1 191 ? 9.655 1.206 -4.876 1.00 95.38 191 ILE A CA 1
ATOM 1528 C C . ILE A 1 191 ? 10.506 2.280 -4.201 1.00 95.38 191 ILE A C 1
ATOM 1530 O O . ILE A 1 191 ? 11.654 2.474 -4.584 1.00 95.38 191 ILE A O 1
ATOM 1534 N N . GLU A 1 192 ? 9.983 2.960 -3.180 1.00 94.81 192 GLU A N 1
ATOM 1535 C CA . GLU A 1 192 ? 10.746 3.971 -2.447 1.00 94.81 192 GLU A CA 1
ATOM 1536 C C . GLU A 1 192 ? 12.018 3.402 -1.831 1.00 94.81 192 GLU A C 1
ATOM 1538 O O . GLU A 1 192 ? 13.090 3.982 -2.001 1.00 94.81 192 GLU A O 1
ATOM 1543 N N . MET A 1 193 ? 11.917 2.245 -1.177 1.00 93.75 193 MET A N 1
ATOM 1544 C CA . MET A 1 193 ? 13.074 1.555 -0.617 1.00 93.75 193 MET A CA 1
ATOM 1545 C C . MET A 1 193 ? 14.090 1.193 -1.701 1.00 93.75 193 MET A C 1
ATOM 1547 O O . MET A 1 193 ? 15.285 1.422 -1.513 1.00 93.75 193 MET A O 1
ATOM 1551 N N . ALA A 1 194 ? 13.640 0.686 -2.850 1.00 94.50 194 ALA A N 1
ATOM 1552 C CA . ALA A 1 194 ? 14.528 0.381 -3.964 1.00 94.50 194 ALA A CA 1
ATOM 1553 C C . ALA A 1 194 ? 15.242 1.631 -4.497 1.00 94.50 194 ALA A C 1
ATOM 1555 O O . ALA A 1 194 ? 16.459 1.611 -4.662 1.00 94.50 194 ALA A O 1
ATOM 1556 N N . LEU A 1 195 ? 14.521 2.738 -4.693 1.00 93.56 195 LEU A N 1
ATOM 1557 C CA . LEU A 1 195 ? 15.097 3.997 -5.170 1.00 93.56 195 LEU A CA 1
ATOM 1558 C C . LEU A 1 195 ? 16.105 4.588 -4.177 1.00 93.56 195 LEU A C 1
ATOM 1560 O O . LEU A 1 195 ? 17.190 5.000 -4.582 1.00 93.56 195 LEU A O 1
ATOM 1564 N N . GLN A 1 196 ? 15.775 4.600 -2.882 1.00 93.31 196 GLN A N 1
ATOM 1565 C CA . GLN A 1 196 ? 16.650 5.132 -1.832 1.00 93.31 196 GLN A CA 1
ATOM 1566 C C . GLN A 1 196 ? 17.950 4.334 -1.685 1.00 93.31 196 GLN A C 1
ATOM 1568 O O . GLN A 1 196 ? 18.986 4.912 -1.368 1.00 93.31 196 GLN A O 1
ATOM 1573 N N . ASN A 1 197 ? 17.901 3.023 -1.931 1.00 93.06 197 ASN A N 1
ATOM 1574 C CA . ASN A 1 197 ? 19.048 2.125 -1.782 1.00 93.06 197 ASN A CA 1
ATOM 1575 C C . ASN A 1 197 ? 19.720 1.774 -3.123 1.00 93.06 197 ASN A C 1
ATOM 1577 O O . ASN A 1 197 ? 20.626 0.947 -3.155 1.00 93.06 197 ASN A O 1
ATOM 1581 N N . GLY A 1 198 ? 19.286 2.379 -4.236 1.00 93.12 198 GLY A N 1
ATOM 1582 C CA . GLY A 1 198 ? 19.831 2.100 -5.568 1.00 93.12 198 GLY A CA 1
ATOM 1583 C C . GLY A 1 198 ? 19.629 0.654 -6.039 1.00 93.12 198 GLY A C 1
ATOM 1584 O O . GLY A 1 198 ? 20.415 0.161 -6.850 1.00 93.12 198 GLY A O 1
ATOM 1585 N N . LEU A 1 199 ? 18.604 -0.038 -5.532 1.00 94.88 199 LEU A N 1
ATOM 1586 C CA . LEU A 1 199 ? 18.317 -1.423 -5.897 1.00 94.88 199 LEU A CA 1
ATOM 1587 C C . LEU A 1 199 ? 17.810 -1.504 -7.337 1.00 94.88 199 LEU A C 1
ATOM 1589 O O . LEU A 1 199 ? 17.047 -0.660 -7.812 1.00 94.88 199 LEU A O 1
ATOM 1593 N N . THR A 1 200 ? 18.215 -2.565 -8.032 1.00 96.00 200 THR A N 1
ATOM 1594 C CA . THR A 1 200 ? 17.729 -2.851 -9.392 1.00 96.00 200 THR A CA 1
ATOM 1595 C C . THR A 1 200 ? 16.564 -3.832 -9.406 1.00 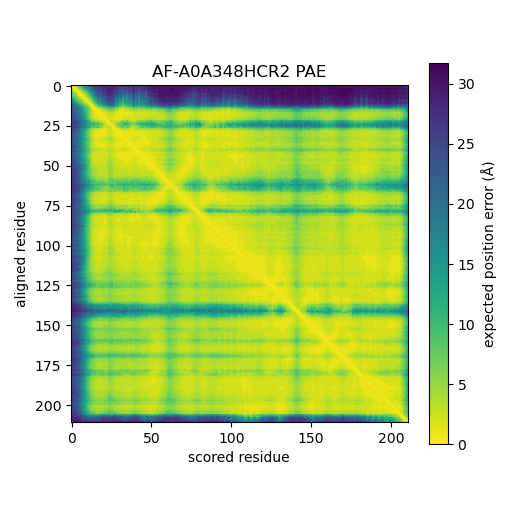96.00 200 THR A C 1
ATOM 1597 O O . THR A 1 200 ? 15.834 -3.882 -10.396 1.00 96.00 200 THR A O 1
ATOM 1600 N N . ARG A 1 201 ? 16.360 -4.561 -8.302 1.00 97.75 201 ARG A N 1
ATOM 1601 C CA . ARG A 1 201 ? 15.233 -5.460 -8.069 1.00 97.75 201 ARG A CA 1
ATOM 1602 C C . ARG A 1 201 ? 14.559 -5.123 -6.750 1.00 97.75 201 ARG A C 1
ATOM 1604 O O . ARG A 1 201 ? 15.244 -4.821 -5.775 1.00 97.75 201 ARG A O 1
ATOM 1611 N N . LEU A 1 202 ? 13.230 -5.194 -6.693 1.00 97.44 202 LEU A N 1
ATOM 1612 C CA . LEU A 1 202 ? 12.515 -4.995 -5.427 1.00 97.44 202 LEU A CA 1
ATOM 1613 C C . LEU A 1 202 ? 12.829 -6.130 -4.449 1.00 97.44 202 LEU A C 1
ATOM 1615 O O . LEU A 1 202 ? 12.988 -5.902 -3.253 1.00 97.44 202 LEU A O 1
ATOM 1619 N N . SER A 1 203 ? 12.950 -7.359 -4.948 1.00 97.69 203 SER A N 1
ATOM 1620 C CA . SER A 1 203 ? 13.181 -8.538 -4.118 1.00 97.69 203 SER A CA 1
ATOM 1621 C C . SER A 1 203 ? 14.552 -8.575 -3.439 1.00 97.69 203 SER A C 1
ATOM 1623 O O . SER A 1 203 ? 14.708 -9.296 -2.450 1.00 97.69 203 SER A O 1
ATOM 1625 N N . ASP A 1 204 ? 15.513 -7.751 -3.875 1.00 96.25 204 ASP A N 1
ATOM 1626 C CA . ASP A 1 204 ? 16.805 -7.590 -3.194 1.00 96.25 204 ASP A CA 1
ATOM 1627 C C . ASP A 1 204 ? 16.634 -7.054 -1.760 1.00 96.25 204 ASP A C 1
ATOM 1629 O O . ASP A 1 204 ? 17.475 -7.312 -0.905 1.00 96.25 204 ASP A O 1
ATOM 1633 N N . MET A 1 205 ? 15.496 -6.418 -1.442 1.00 93.88 205 MET A N 1
ATOM 1634 C CA . MET A 1 205 ? 15.122 -6.021 -0.076 1.00 93.88 205 MET A CA 1
ATOM 1635 C C . MET A 1 205 ? 14.976 -7.203 0.899 1.00 93.88 205 MET A C 1
ATOM 1637 O O . MET A 1 205 ? 14.951 -6.997 2.111 1.00 93.88 205 MET A O 1
ATOM 1641 N N . LEU A 1 206 ? 14.832 -8.436 0.397 1.00 93.62 206 LEU A N 1
ATOM 1642 C CA . LEU A 1 206 ? 14.778 -9.647 1.224 1.00 93.62 206 LEU A CA 1
ATOM 1643 C C . LEU A 1 206 ? 16.165 -10.105 1.693 1.00 93.62 206 LEU A C 1
ATOM 1645 O O . LEU A 1 206 ? 16.253 -11.010 2.526 1.00 93.62 206 LEU A O 1
ATOM 1649 N N . GLN A 1 207 ? 17.241 -9.546 1.136 1.00 84.62 207 GLN A N 1
ATOM 1650 C CA . GLN A 1 207 ? 18.596 -9.892 1.541 1.00 84.62 207 GLN A CA 1
ATOM 1651 C C . GLN A 1 207 ? 18.944 -9.190 2.864 1.00 84.62 207 GLN A C 1
ATOM 1653 O O . GLN A 1 207 ? 18.532 -8.049 3.084 1.00 84.62 207 GLN A O 1
ATOM 1658 N N . PRO A 1 208 ? 19.705 -9.838 3.764 1.00 66.25 208 PRO A N 1
ATOM 1659 C CA . PRO A 1 208 ? 20.261 -9.152 4.923 1.00 66.25 208 PRO A CA 1
ATOM 1660 C C . PRO A 1 208 ? 21.101 -7.962 4.448 1.00 66.25 208 PRO A C 1
ATOM 1662 O O . PRO A 1 208 ? 21.867 -8.104 3.495 1.00 66.25 208 PRO A O 1
ATOM 1665 N N . ALA A 1 209 ? 20.982 -6.808 5.110 1.00 55.91 209 ALA A N 1
ATOM 1666 C CA . ALA A 1 209 ? 21.882 -5.690 4.846 1.00 55.91 209 ALA A CA 1
ATOM 1667 C C . ALA A 1 209 ? 23.330 -6.180 5.006 1.00 55.91 209 ALA A C 1
ATOM 1669 O O . ALA A 1 209 ? 23.667 -6.764 6.040 1.00 55.91 209 ALA A O 1
ATOM 1670 N N . ALA A 1 210 ? 24.159 -5.989 3.976 1.00 49.88 210 ALA A N 1
ATOM 1671 C CA . ALA A 1 210 ? 25.587 -6.252 4.084 1.00 49.88 210 ALA A CA 1
ATOM 1672 C C . ALA A 1 210 ? 26.138 -5.384 5.227 1.00 49.88 210 ALA A C 1
ATOM 1674 O O . ALA A 1 210 ? 25.979 -4.162 5.197 1.00 49.88 210 ALA A O 1
ATOM 1675 N N . GLN A 1 211 ? 26.677 -6.037 6.258 1.00 35.06 211 GLN A N 1
ATOM 1676 C CA . GLN A 1 211 ? 27.371 -5.386 7.372 1.00 35.06 211 GLN A CA 1
ATOM 1677 C C . GLN A 1 211 ? 28.735 -4.872 6.923 1.00 35.06 211 GLN A C 1
ATOM 1679 O O . GLN A 1 211 ? 29.389 -5.585 6.125 1.00 35.06 211 GLN A O 1
#

Sequence (211 aa):
MTDNATPSPAPATQTPIYEVKIGLIFRSTLTITQEGVRWRGRFVRFSDIVSTGWGGTRHIYNGIPTGTTYDIHLDDRQKRRPMTIRTRRKAVYSTIVDTIWQMAGIAILTRLLEGLRAGERYVVGGSMVSDEGIHISRKKLFKDPEVVFFPWRQVSVVRQQGNCIIHGERGFSECLPYNENNNTHIIDYAIEMALQNGLTRLSDMLQPAAQ

Secondary structure (DSSP, 8-state):
--------PPPP-PPEEEEEEE-SSS-EEEEEESSEEEETTEEEEGGGEEEEEEEEEEEEETTEEEEEEEEEEEEETT-PSPEEEEES-HHHHHHHHHHHIIIIIHHHHHHHHHHHHTT--EEETTEEEETTEEEEEEEETTEEEEEEEEEGGG-EEEEETTEEEEE-GGG-EEEEETTTSTTHHHHHHHHHHHHHTT-SSGGGGGSPPP-

Organism: NCBI:txid33074

Mean predicted aligned error: 6.74 Å

Radius of gyration: 20.66 Å; Cα contacts (8 Å, |Δi|>4): 365; chains: 1; bounding box: 56×68×57 Å

Solvent-accessible surface area (backbone atoms only — not comparable to full-atom values): 12115 Å² total; per-residue (Å²): 136,84,82,77,77,72,78,76,76,75,80,76,86,70,69,65,80,42,75,48,78,45,59,89,84,78,59,40,61,38,38,31,37,95,60,28,43,35,46,85,95,43,77,45,45,33,89,42,46,69,38,40,25,42,38,62,51,77,40,67,57,96,88,42,77,76,50,48,44,34,43,38,37,40,32,41,76,83,72,55,81,62,48,74,50,69,45,69,50,64,70,63,50,50,56,52,50,55,48,45,40,73,66,27,39,58,63,41,42,52,53,52,31,53,37,24,68,73,69,41,70,46,78,50,73,89,25,45,38,42,35,48,27,37,34,40,54,42,86,43,90,97,49,78,61,50,71,46,80,35,44,47,86,54,49,50,80,47,79,55,96,55,25,47,32,42,34,40,69,98,81,38,54,44,76,37,42,22,58,82,27,66,36,42,65,51,51,51,50,46,52,50,53,21,62,78,68,70,37,62,36,50,33,62,72,76,53,78,80,87,127

Foldseek 3Di:
DDPPPDPDDDPPPADFPDWDFADDPDTWIWTAHLQFIDTPNDTDGLVFWQWKFKDWDFDADPNRTPAIKIWIWTDGPVRDHTDIDIHRDPVVNVVVVVVSCVRRLVVNLLVVLVCLVVFDWDDWQNWIDHFQFIWFWDDDVPDDTDTDTDGLQQWDWDDPDQWTWIDGPPGTIDTGRRHPTICRVSVSVLSVVCNVVVHRGSSCVVDDPDD

Nearest PDB structures (foldseek):
  1r8y-assembly1_C  TM=3.913E-01  e=6.685E-01  Mus musculus
  1r8x-assembly1_B-2  TM=4.575E-01  e=1.887E+00  Mus musculus
  1r8y-assembly2_G  TM=4.230E-01  e=1.787E+00  Mus musculus
  2idk-assembly1_D  TM=3.690E-01  e=1.219E+00  Rattus norvegicus
  6h3n-assembly1_B  TM=1.584E-01  e=5.043E+00  Pseudomonas aeruginosa PAO1

pLDDT: mean 89.73, std 13.19, range [35.06, 98.25]